Protein AF-A0A6C0J4S9-F1 (afdb_monomer_lite)

Sequence (201 aa):
MRLPKRNKIDKKKKIDFDFEWVYEQHESSVKPSGFWYSCYNSWYNWTEMNDGFGHHKYIHKININSKVLTDIENKNKDKLLVINNLKDFDIFNKRYGHKAVIQYPPGGSPKRRFGDPDNTTPDIHPRAYKDKTKYVFINWDKVSKDYGGIEICPYLPQRKHYLWYSSFDAASGCIWNTKSIIKNSELIYEKKKGKYVKTNA

Secondary structure (DSSP, 8-state):
----SEEEEES-SS----TT---PPPTT-SSPPSEEEEETTHHHHHHHHTTTTSS--EEEEEEE-GGGEE-SSS-EEEEEEEE-SHHHHHHHHHHHEEE------TT---------TT-------GGG-S-TTSEEEE-HHHHHHHEEEEEE-S--GGGTTSHHHHTT-SSEEEES-HHHHEEEEEEEEEEETTEEEEPP-

Foldseek 3Di:
DKFAQKKDFALDPFDDDPLVDWQDDDLPALEDTFDKIDGICWCVVLCVVVVVPPRTWFMKGFDWDPVQADELVQFDLLHEYEAEDPVSVVSQCVVFFDQQPPDDDPPDDDDDDPDDPVDSHPPDDPVLDPDRDGRQGGNVVVVNVRYQWYWYPAQDPVCCSRNSSVVVVGGMIGGRSCVSTTPGMGTAWGQDPNDTDGDDD

Structure (mmCIF, N/CA/C/O backbone):
data_AF-A0A6C0J4S9-F1
#
_entry.id   AF-A0A6C0J4S9-F1
#
loop_
_atom_site.group_PDB
_atom_site.id
_atom_site.type_symbol
_atom_site.label_atom_id
_atom_site.label_alt_id
_atom_site.label_comp_id
_atom_site.label_asym_id
_atom_site.label_entity_id
_atom_site.label_seq_id
_atom_site.pdbx_PDB_ins_code
_atom_site.Cartn_x
_atom_site.Cartn_y
_atom_site.Cartn_z
_atom_site.occupancy
_atom_site.B_iso_or_equiv
_atom_site.auth_seq_id
_atom_site.auth_comp_id
_atom_site.auth_asym_id
_atom_site.auth_atom_id
_atom_site.pdbx_PDB_model_num
ATOM 1 N N . MET A 1 1 ? 0.905 7.636 20.131 1.00 83.88 1 MET A N 1
ATOM 2 C CA . MET A 1 1 ? 0.107 6.429 19.792 1.00 83.88 1 MET A CA 1
ATOM 3 C C . MET A 1 1 ? 0.967 5.480 18.958 1.00 83.88 1 MET A C 1
ATOM 5 O O . MET A 1 1 ? 1.768 5.977 18.179 1.00 83.88 1 MET A O 1
ATOM 9 N N . ARG A 1 2 ? 0.861 4.151 19.116 1.00 88.31 2 ARG A N 1
ATOM 10 C CA . ARG A 1 2 ? 1.559 3.161 18.267 1.00 88.31 2 ARG A CA 1
ATOM 11 C C . ARG A 1 2 ? 0.522 2.373 17.470 1.00 88.31 2 ARG A C 1
ATOM 13 O O . ARG A 1 2 ? -0.265 1.641 18.059 1.00 88.31 2 ARG A O 1
ATOM 20 N N . LEU A 1 3 ? 0.520 2.546 16.155 1.00 94.06 3 LEU A N 1
ATOM 21 C CA . LEU A 1 3 ? -0.403 1.894 15.233 1.00 94.06 3 LEU A CA 1
ATOM 22 C C . LEU A 1 3 ? 0.197 0.598 14.663 1.00 94.06 3 LEU A C 1
ATOM 24 O O . LEU A 1 3 ? 1.424 0.461 14.586 1.00 94.06 3 LEU A O 1
ATOM 28 N N . PRO A 1 4 ? -0.648 -0.371 14.260 1.00 95.62 4 PRO A N 1
ATOM 29 C CA . PRO A 1 4 ? -0.177 -1.587 13.609 1.00 95.62 4 PRO A CA 1
ATOM 30 C C . PRO A 1 4 ? 0.486 -1.259 12.272 1.00 95.62 4 PRO A C 1
ATOM 32 O O . PRO A 1 4 ? 0.208 -0.217 11.672 1.00 95.62 4 PRO A O 1
ATOM 35 N N . LYS A 1 5 ? 1.323 -2.184 11.776 1.00 97.06 5 LYS A N 1
ATOM 36 C CA . LYS A 1 5 ? 2.061 -1.993 10.518 1.00 97.06 5 LYS A CA 1
ATOM 37 C C . LYS A 1 5 ? 1.152 -1.546 9.380 1.00 97.06 5 LYS A C 1
ATOM 39 O O . LYS A 1 5 ? 1.590 -0.718 8.610 1.00 97.06 5 LYS A O 1
ATOM 44 N N . ARG A 1 6 ? -0.080 -2.045 9.282 1.00 97.50 6 ARG A N 1
ATOM 45 C CA . ARG A 1 6 ? -1.024 -1.672 8.222 1.00 97.50 6 ARG A CA 1
ATOM 46 C C . ARG A 1 6 ? -2.310 -1.178 8.848 1.00 97.50 6 ARG A C 1
ATOM 48 O O . ARG A 1 6 ? -2.957 -1.920 9.591 1.00 97.50 6 ARG A O 1
ATOM 55 N N . ASN A 1 7 ? -2.661 0.071 8.585 1.00 96.44 7 ASN A N 1
ATOM 56 C CA . ASN A 1 7 ? -3.883 0.668 9.102 1.00 96.44 7 ASN A CA 1
ATOM 57 C C . ASN A 1 7 ? -4.494 1.660 8.118 1.00 96.44 7 ASN A C 1
ATOM 59 O O . ASN A 1 7 ? -3.794 2.242 7.299 1.00 96.44 7 ASN A O 1
ATOM 63 N N . LYS A 1 8 ? -5.804 1.860 8.210 1.00 94.69 8 LYS A N 1
ATOM 64 C CA . LYS A 1 8 ? -6.527 2.881 7.461 1.00 94.69 8 LYS A CA 1
ATOM 65 C C . LYS A 1 8 ? -7.162 3.859 8.430 1.00 94.69 8 LYS A C 1
ATOM 67 O O . LYS A 1 8 ? -7.798 3.459 9.402 1.00 94.69 8 LYS A O 1
ATOM 72 N N . ILE A 1 9 ? -6.993 5.132 8.125 1.00 92.44 9 ILE A N 1
ATOM 73 C CA . ILE A 1 9 ? -7.658 6.239 8.792 1.00 92.44 9 ILE A CA 1
ATOM 74 C C . ILE A 1 9 ? -8.871 6.601 7.934 1.00 92.44 9 ILE A C 1
ATOM 76 O O . ILE A 1 9 ? -8.717 6.870 6.746 1.00 92.44 9 ILE A O 1
ATOM 80 N N . ASP A 1 10 ? -10.071 6.552 8.506 1.00 91.56 10 ASP A N 1
ATOM 81 C CA . ASP A 1 10 ? -11.321 6.651 7.751 1.00 91.56 10 ASP A CA 1
ATOM 82 C C . ASP A 1 10 ? -12.394 7.445 8.518 1.00 91.56 10 ASP A C 1
ATOM 84 O O . ASP A 1 10 ? -12.338 7.633 9.738 1.00 91.56 10 ASP A O 1
ATOM 88 N N . LYS A 1 11 ? -13.406 7.918 7.795 1.00 91.62 11 LYS A N 1
ATOM 89 C CA . LYS A 1 11 ? -14.630 8.498 8.356 1.00 91.62 11 LYS A CA 1
ATOM 90 C C . LYS A 1 11 ? -15.670 7.435 8.711 1.00 91.62 11 LYS A C 1
ATOM 92 O O . LYS A 1 11 ? -16.552 7.704 9.523 1.00 91.62 11 LYS A O 1
ATOM 97 N N . LYS A 1 12 ? -15.591 6.234 8.126 1.00 91.56 12 LYS A N 1
ATOM 98 C CA . LYS A 1 12 ? -16.547 5.141 8.350 1.00 91.56 12 LYS A CA 1
ATOM 99 C C . LYS A 1 12 ? -16.142 4.259 9.535 1.00 91.56 12 LYS A C 1
ATOM 101 O O . LYS A 1 12 ? -14.990 3.843 9.663 1.00 91.56 12 LYS A O 1
ATOM 106 N N . LYS A 1 13 ? -17.119 3.931 10.392 1.00 92.19 13 LYS A N 1
ATOM 107 C CA . LYS A 1 13 ? -16.920 3.050 11.561 1.00 92.19 13 LYS A CA 1
ATOM 108 C C . LYS A 1 13 ? -16.658 1.599 11.169 1.00 92.19 13 LYS A C 1
ATOM 110 O O . LYS A 1 13 ? -16.008 0.882 11.917 1.00 92.19 13 LYS A O 1
ATOM 115 N N . LYS A 1 14 ? -17.166 1.184 10.010 1.00 90.19 14 LYS A N 1
ATOM 116 C CA . LYS A 1 14 ? -16.964 -0.128 9.401 1.00 90.19 14 LYS A CA 1
ATOM 117 C C . LYS A 1 14 ? -16.410 0.087 7.995 1.00 90.19 14 LYS A C 1
ATOM 119 O O . LYS A 1 14 ? -16.908 0.953 7.277 1.00 90.19 14 LYS A O 1
ATOM 124 N N . ILE A 1 15 ? -15.372 -0.660 7.639 1.00 86.25 15 ILE A N 1
ATOM 125 C CA . ILE A 1 15 ? -14.885 -0.737 6.263 1.00 86.25 15 ILE A CA 1
ATOM 126 C C . ILE A 1 15 ? -15.513 -1.988 5.668 1.00 86.25 15 ILE A C 1
ATOM 128 O O . ILE A 1 15 ? -15.176 -3.102 6.065 1.00 86.25 15 ILE A O 1
ATOM 132 N N . ASP A 1 16 ? -16.446 -1.788 4.749 1.00 79.50 16 ASP A N 1
ATOM 133 C CA . ASP A 1 16 ? -16.920 -2.859 3.888 1.00 79.50 16 ASP A CA 1
ATOM 134 C C . ASP A 1 16 ? -15.986 -2.903 2.674 1.00 79.50 16 ASP A C 1
ATOM 136 O O . ASP A 1 16 ? -15.810 -1.898 1.978 1.00 79.50 16 ASP A O 1
ATOM 140 N N . PHE A 1 17 ? -15.319 -4.041 2.482 1.00 77.75 17 PHE A N 1
ATOM 141 C CA . PHE A 1 17 ? -14.517 -4.283 1.290 1.00 77.75 17 PHE A CA 1
ATOM 142 C C . PHE A 1 17 ? -15.467 -4.685 0.178 1.00 77.75 17 PHE A C 1
ATOM 144 O O . PHE A 1 17 ? -15.925 -5.825 0.124 1.00 77.75 17 PHE A O 1
ATOM 151 N N . ASP A 1 18 ? -15.780 -3.730 -0.683 1.00 70.81 18 ASP A N 1
ATOM 152 C CA . ASP A 1 18 ? -16.340 -4.063 -1.975 1.00 70.81 18 ASP A CA 1
ATOM 153 C C . ASP A 1 18 ? -15.192 -4.591 -2.842 1.00 70.81 18 ASP A C 1
ATOM 155 O O . ASP A 1 18 ? -14.308 -3.848 -3.271 1.00 70.81 18 ASP A O 1
ATOM 159 N N . PHE A 1 19 ? -15.147 -5.914 -2.982 1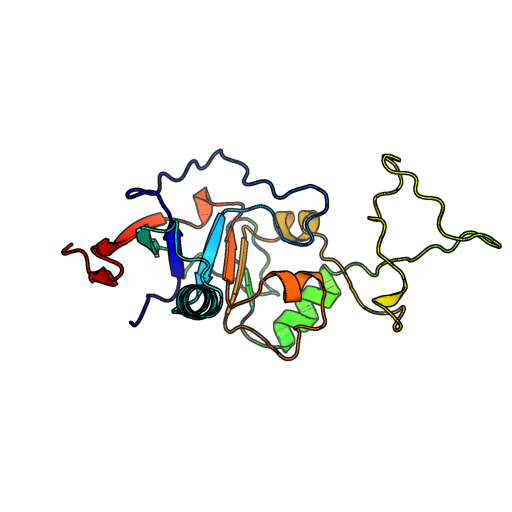.00 75.62 19 PHE A N 1
ATOM 160 C CA . PHE A 1 19 ? -14.100 -6.612 -3.723 1.00 75.62 19 PHE A CA 1
ATOM 161 C C . PHE A 1 19 ? -14.254 -6.478 -5.240 1.00 75.62 19 PHE A C 1
ATOM 163 O O . PHE A 1 19 ? -13.314 -6.803 -5.960 1.00 75.62 19 PHE A O 1
ATOM 170 N N . GLU A 1 20 ? -15.403 -5.980 -5.699 1.00 73.50 20 GLU A N 1
ATOM 171 C CA . GLU A 1 20 ? -15.677 -5.677 -7.102 1.00 73.50 20 GLU A CA 1
ATOM 172 C C . GLU A 1 20 ? -15.479 -4.175 -7.396 1.00 73.50 20 GLU A C 1
ATOM 174 O O . GLU A 1 20 ? -15.480 -3.755 -8.552 1.00 73.50 20 GLU A O 1
ATOM 179 N N . TRP A 1 21 ? -15.256 -3.352 -6.362 1.00 73.44 21 TRP A N 1
ATOM 180 C CA . TRP A 1 21 ? -15.026 -1.919 -6.508 1.00 73.44 21 TRP A CA 1
ATOM 181 C C . TRP A 1 21 ? -13.639 -1.606 -7.072 1.00 73.44 21 TRP A C 1
ATOM 183 O O . TRP A 1 21 ? -12.604 -1.901 -6.462 1.00 73.44 21 TRP A O 1
ATOM 193 N N . VAL A 1 22 ? -13.617 -0.888 -8.193 1.00 72.19 22 VAL A N 1
ATOM 194 C CA . VAL A 1 22 ? -12.395 -0.319 -8.765 1.00 72.19 22 VAL A CA 1
ATOM 195 C C . VAL A 1 22 ? -12.151 1.056 -8.144 1.00 72.19 22 VAL A C 1
ATOM 197 O O . VAL A 1 22 ? -12.916 2.002 -8.313 1.00 72.19 22 VAL A O 1
ATOM 200 N N . TYR A 1 23 ? -11.076 1.178 -7.367 1.00 73.94 23 TYR A N 1
ATOM 201 C CA . TYR A 1 23 ? -10.702 2.440 -6.725 1.00 73.94 23 TYR A CA 1
ATOM 202 C C . TYR A 1 23 ? -9.938 3.337 -7.694 1.00 73.94 23 TYR A C 1
ATOM 204 O O . TYR A 1 23 ? -8.709 3.336 -7.683 1.00 73.94 23 TYR A O 1
ATOM 212 N N . GLU A 1 24 ? -10.640 4.111 -8.509 1.00 79.62 24 GLU A N 1
ATOM 213 C CA . GLU A 1 24 ? -10.005 4.982 -9.497 1.00 79.62 24 GLU A CA 1
ATOM 214 C C . GLU A 1 24 ? -9.431 6.262 -8.873 1.00 79.62 24 GLU A C 1
ATOM 216 O O . GLU A 1 24 ? -10.039 6.912 -8.019 1.00 79.62 24 GLU A O 1
ATOM 221 N N . GLN A 1 25 ? -8.220 6.616 -9.293 1.00 74.06 25 GLN A N 1
ATOM 222 C CA . GLN A 1 25 ? -7.679 7.962 -9.143 1.00 74.06 25 GLN A CA 1
ATOM 223 C C . GLN A 1 25 ? -8.089 8.813 -10.349 1.00 74.06 25 GLN A C 1
ATOM 225 O O . GLN A 1 25 ? -8.398 8.283 -11.412 1.00 74.06 25 GLN A O 1
ATOM 230 N N . HIS A 1 26 ? -8.049 10.139 -10.199 1.00 73.44 26 HIS A N 1
ATOM 231 C CA . HIS A 1 26 ? -8.235 11.051 -11.331 1.00 73.44 26 HIS A CA 1
ATOM 232 C C . HIS A 1 26 ? -7.229 10.731 -12.455 1.00 73.44 26 HIS A C 1
ATOM 234 O O . HIS A 1 26 ? -6.081 10.416 -12.153 1.00 73.44 26 HIS A O 1
ATOM 240 N N . GLU A 1 27 ? -7.615 10.861 -13.729 1.00 68.38 27 GLU A N 1
ATOM 241 C CA . GLU A 1 27 ? -6.784 10.480 -14.892 1.00 68.38 27 GLU A CA 1
ATOM 242 C C . GLU A 1 27 ? -5.413 11.178 -14.929 1.00 68.38 27 GLU A C 1
ATOM 244 O O . GLU A 1 27 ? -4.425 10.626 -15.405 1.00 68.38 27 GLU A O 1
ATOM 249 N N . SER A 1 28 ? -5.324 12.389 -14.373 1.00 70.00 28 SER A N 1
ATOM 250 C CA . SER A 1 28 ? -4.060 13.132 -14.247 1.00 70.00 28 SER A CA 1
ATOM 251 C C . SER A 1 28 ? -3.204 12.736 -13.034 1.00 70.00 28 SER A C 1
ATOM 253 O O . SER A 1 28 ? -2.147 13.328 -12.799 1.00 70.00 28 SER A O 1
ATOM 255 N N . SER A 1 29 ? -3.653 11.772 -12.227 1.00 79.38 29 SER A N 1
ATOM 256 C CA . SER A 1 29 ? -2.956 11.335 -11.022 1.00 79.38 29 SER A CA 1
ATOM 257 C C . SER A 1 29 ? -1.750 10.474 -11.366 1.00 79.38 29 SER A C 1
ATOM 259 O O . SER A 1 29 ? -1.814 9.524 -12.138 1.00 79.38 29 SER A O 1
ATOM 261 N N . VAL A 1 30 ? -0.631 10.768 -10.711 1.00 86.56 30 VAL A N 1
ATOM 262 C CA . VAL A 1 30 ? 0.588 9.951 -10.806 1.00 86.56 30 VAL A CA 1
ATOM 263 C C . VAL A 1 30 ? 0.560 8.739 -9.868 1.00 86.56 30 VAL A C 1
ATOM 265 O O . VAL A 1 30 ? 1.457 7.893 -9.922 1.00 86.56 30 VAL A O 1
ATOM 268 N N . LYS A 1 31 ? -0.452 8.666 -8.992 1.00 88.88 31 LYS A N 1
ATOM 269 C CA . LYS A 1 31 ? -0.655 7.600 -8.007 1.00 88.88 31 LYS A CA 1
ATOM 270 C C . LYS A 1 31 ? -1.419 6.426 -8.622 1.00 88.88 31 LYS A C 1
ATOM 272 O O . LYS A 1 31 ? -2.317 6.654 -9.426 1.00 88.88 31 LYS A O 1
ATOM 277 N N . PRO A 1 32 ? -1.155 5.187 -8.178 1.00 92.38 32 PRO A N 1
ATOM 278 C CA . PRO A 1 32 ? -1.979 4.056 -8.568 1.00 92.38 32 PRO A CA 1
ATOM 279 C C . PRO A 1 32 ? -3.390 4.156 -7.977 1.00 92.38 32 PRO A C 1
ATOM 281 O O . PRO A 1 32 ? -3.584 4.525 -6.810 1.00 92.38 32 PRO A O 1
ATOM 284 N N . SER A 1 33 ? -4.351 3.731 -8.785 1.00 91.88 33 SER A N 1
ATOM 285 C CA . SER A 1 33 ? -5.700 3.342 -8.383 1.00 91.88 33 SER A CA 1
ATOM 286 C C . SER A 1 33 ? -5.654 2.124 -7.447 1.00 91.88 33 SER A C 1
ATOM 288 O O . SER A 1 33 ? -4.882 1.192 -7.671 1.00 91.88 33 SER A O 1
ATOM 290 N N . GLY A 1 34 ? -6.443 2.134 -6.370 1.00 92.94 34 GLY A N 1
ATOM 291 C CA . GLY A 1 34 ? -6.504 1.035 -5.400 1.00 92.94 34 GLY A CA 1
ATOM 292 C C . GLY A 1 34 ? -6.934 1.446 -3.987 1.00 92.94 34 GLY A C 1
ATOM 293 O O . GLY A 1 34 ? -7.129 2.618 -3.662 1.00 92.94 34 GLY A O 1
ATOM 294 N N . PHE A 1 35 ? -7.072 0.454 -3.113 1.00 93.56 35 PHE A N 1
ATOM 295 C CA . PHE A 1 35 ? -7.306 0.634 -1.688 1.00 93.56 35 PHE A CA 1
ATOM 296 C C . PHE A 1 35 ? -6.016 1.073 -0.988 1.00 93.56 35 PHE A C 1
ATOM 298 O O . PHE A 1 35 ? -5.076 0.291 -0.825 1.00 93.56 35 PHE A O 1
ATOM 305 N N . TRP A 1 36 ? -5.993 2.324 -0.530 1.00 94.62 36 TRP A N 1
ATOM 306 C CA . TRP A 1 36 ? -4.850 2.899 0.177 1.00 94.62 36 TRP A CA 1
ATOM 307 C C . TRP A 1 36 ? -4.901 2.693 1.694 1.00 94.62 36 TRP A C 1
ATOM 309 O O . TRP A 1 36 ? -5.958 2.859 2.324 1.00 94.62 36 TRP A O 1
ATOM 319 N N . TYR A 1 37 ? -3.735 2.404 2.278 1.00 96.12 37 TYR A N 1
ATOM 320 C CA . TYR A 1 37 ? -3.519 2.290 3.721 1.00 96.12 37 TYR A CA 1
ATOM 321 C C . TYR A 1 37 ? -2.145 2.839 4.157 1.00 96.12 37 TYR A C 1
ATOM 323 O O . TYR A 1 37 ? -1.183 2.878 3.388 1.00 96.12 37 TYR A O 1
ATOM 331 N N . SER A 1 38 ? -2.060 3.235 5.426 1.00 96.81 38 SER A N 1
ATOM 332 C CA . SER A 1 38 ? -0.867 3.735 6.115 1.00 96.81 38 SER A CA 1
ATOM 333 C C . SER A 1 38 ? 0.034 2.608 6.596 1.00 96.81 38 SER A C 1
ATOM 335 O O . SER A 1 38 ? -0.449 1.592 7.116 1.00 96.81 38 SER A O 1
ATOM 337 N N . CYS A 1 39 ? 1.345 2.848 6.553 1.00 97.56 39 CYS A N 1
ATOM 338 C CA . CYS A 1 39 ? 2.304 2.045 7.295 1.00 97.56 39 CYS A CA 1
ATOM 339 C C . CYS A 1 39 ? 2.570 2.623 8.696 1.00 97.56 39 CYS A C 1
ATOM 341 O O . CYS A 1 39 ? 2.980 3.773 8.832 1.00 97.56 39 CYS A O 1
ATOM 343 N N . TYR A 1 40 ? 2.374 1.833 9.755 1.00 97.00 40 TYR A N 1
ATOM 344 C CA . TYR A 1 40 ? 2.555 2.270 11.151 1.00 97.00 40 TYR A CA 1
ATOM 345 C C . TYR A 1 40 ? 1.888 3.638 11.423 1.00 97.00 40 TYR A C 1
ATOM 347 O O . TYR A 1 40 ? 0.739 3.868 11.049 1.00 97.00 40 TYR A O 1
ATOM 355 N N . ASN A 1 41 ? 2.606 4.566 12.058 1.00 94.75 41 ASN A N 1
ATOM 356 C CA . ASN A 1 41 ? 2.125 5.905 12.382 1.00 94.75 41 ASN A CA 1
ATOM 357 C C . ASN A 1 41 ? 2.276 6.908 11.228 1.00 94.75 41 ASN A C 1
ATOM 359 O O . ASN A 1 41 ? 2.046 8.090 11.451 1.00 94.75 41 ASN A O 1
ATOM 363 N N . SER A 1 42 ? 2.700 6.494 10.028 1.00 93.81 42 SER A N 1
ATOM 364 C CA . SER A 1 42 ? 3.118 7.430 8.979 1.00 93.81 42 SER A CA 1
ATOM 365 C C . SER A 1 42 ? 2.019 8.404 8.571 1.00 93.81 42 SER A C 1
ATOM 367 O O . SER A 1 42 ? 2.261 9.608 8.600 1.00 93.81 42 SER A O 1
ATOM 369 N N . TRP A 1 43 ? 0.807 7.923 8.280 1.00 93.19 43 TRP A N 1
ATOM 370 C CA . TRP A 1 43 ? -0.300 8.831 7.982 1.00 93.19 43 TRP A CA 1
ATOM 371 C C . TRP A 1 43 ? -0.700 9.633 9.205 1.00 93.19 43 TRP A C 1
ATOM 373 O O . TRP A 1 43 ? -0.837 10.839 9.077 1.00 93.19 43 TRP A O 1
ATOM 383 N N . TYR A 1 44 ? -0.828 9.012 10.384 1.00 91.69 44 TYR A N 1
ATOM 384 C CA . TYR A 1 44 ? -1.199 9.730 11.608 1.00 91.69 44 TYR A CA 1
ATOM 385 C C . TYR A 1 44 ? -0.262 10.913 11.880 1.00 91.69 44 TYR A C 1
ATOM 387 O O . TYR A 1 44 ? -0.721 12.037 12.026 1.00 91.69 44 TYR A O 1
ATOM 395 N N . ASN A 1 45 ? 1.050 10.701 11.829 1.00 90.31 45 ASN A N 1
ATOM 396 C CA . ASN A 1 45 ? 2.020 11.775 12.026 1.00 90.31 45 ASN A CA 1
ATOM 397 C C . ASN A 1 45 ? 1.913 12.846 10.932 1.00 90.31 45 ASN A C 1
ATOM 399 O O . ASN A 1 45 ? 1.880 14.030 11.246 1.00 90.31 45 ASN A O 1
ATOM 403 N N . TRP A 1 46 ? 1.826 12.441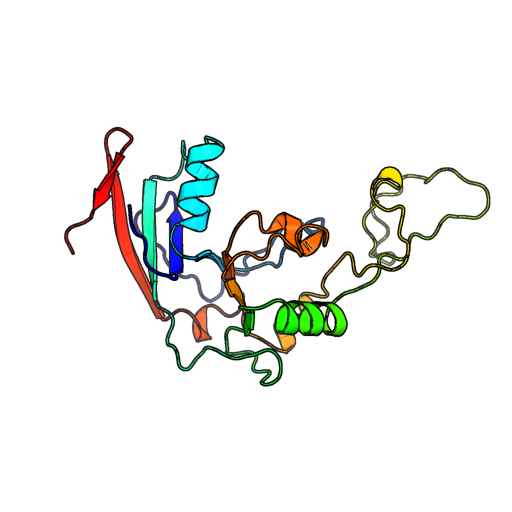 9.659 1.00 85.50 46 TRP A N 1
ATOM 404 C CA . TRP A 1 46 ? 1.702 13.381 8.540 1.00 85.50 46 TRP A CA 1
ATOM 405 C C . TRP A 1 46 ? 0.446 14.249 8.663 1.00 85.50 46 TRP A C 1
ATOM 407 O O . TRP A 1 46 ? 0.471 15.443 8.396 1.00 85.50 46 TRP A O 1
ATOM 417 N N . THR A 1 47 ? -0.654 13.663 9.109 1.00 82.06 47 THR A N 1
ATOM 418 C CA . THR A 1 47 ? -1.974 14.288 9.096 1.00 82.06 47 THR A CA 1
ATOM 419 C C . THR A 1 47 ? -2.234 15.119 10.366 1.00 82.06 47 THR A C 1
ATOM 421 O O . THR A 1 47 ? -2.896 16.148 10.263 1.00 82.06 47 THR A O 1
ATOM 424 N N . GLU A 1 48 ? -1.602 14.803 11.511 1.00 79.81 48 GLU A N 1
ATOM 425 C CA . GLU A 1 48 ? -1.501 15.720 12.670 1.00 79.81 48 GLU A CA 1
ATOM 426 C C . GLU A 1 48 ? -0.670 16.971 12.331 1.00 79.81 48 GLU A C 1
ATOM 428 O O . GLU A 1 48 ? -0.985 18.061 12.793 1.00 79.81 48 GLU A O 1
ATOM 433 N N . MET A 1 49 ? 0.384 16.831 11.516 1.00 76.00 49 MET A N 1
ATOM 434 C CA . MET A 1 49 ? 1.261 17.950 11.133 1.00 76.00 49 MET A CA 1
ATOM 435 C C . MET A 1 49 ? 0.645 18.896 10.091 1.00 76.00 49 MET A C 1
ATOM 437 O O . MET A 1 49 ? 1.094 20.032 9.979 1.00 76.00 49 MET A O 1
ATOM 441 N N . ASN A 1 50 ? -0.344 18.434 9.319 1.00 74.19 50 ASN A N 1
ATOM 442 C CA . ASN A 1 50 ? -0.929 19.170 8.188 1.00 74.19 50 ASN A CA 1
ATOM 443 C C . ASN A 1 50 ? -2.426 19.496 8.381 1.00 74.19 50 ASN A C 1
ATOM 445 O O . ASN A 1 50 ? -3.112 19.780 7.405 1.00 74.19 50 ASN A O 1
ATOM 449 N N . ASP A 1 51 ? -2.948 19.396 9.610 1.00 64.62 51 ASP A N 1
ATOM 450 C CA . ASP A 1 51 ? -4.365 19.636 9.958 1.00 64.62 51 ASP A CA 1
ATOM 451 C C . ASP A 1 51 ? -5.389 18.810 9.133 1.00 64.62 51 ASP A C 1
ATOM 453 O O . ASP A 1 51 ? -6.567 19.137 8.998 1.00 64.62 51 ASP A O 1
ATOM 457 N N . GLY A 1 52 ? -4.970 17.664 8.585 1.00 65.31 52 GLY A N 1
ATOM 458 C CA . GLY A 1 52 ? -5.786 16.848 7.670 1.00 65.31 52 GLY A CA 1
ATOM 459 C C . GLY A 1 52 ? -6.844 15.969 8.360 1.00 65.31 52 GLY A C 1
ATOM 460 O O . GLY A 1 52 ? -7.469 15.104 7.737 1.00 65.31 52 GLY A O 1
ATOM 461 N N . PHE A 1 53 ? -7.032 16.128 9.672 1.00 61.94 53 PHE A N 1
ATOM 462 C CA . PHE A 1 53 ? -7.791 15.208 10.524 1.00 61.94 53 PHE A CA 1
ATOM 463 C C . PHE A 1 53 ? -9.199 15.661 10.892 1.00 61.94 53 PHE A C 1
ATOM 465 O O . PHE A 1 53 ? -9.877 14.935 11.632 1.00 61.94 53 PHE A O 1
ATOM 472 N N . GLY A 1 54 ? -9.659 16.815 10.406 1.00 63.00 54 GLY A N 1
ATOM 473 C CA . GLY A 1 54 ? -10.998 17.324 10.719 1.00 63.00 54 GLY A CA 1
ATOM 474 C C . GLY A 1 54 ? -12.111 16.306 10.438 1.00 63.00 54 GLY A C 1
ATOM 475 O O . GLY A 1 54 ? -13.088 16.229 11.180 1.00 63.00 54 GLY A O 1
ATOM 476 N N . HIS A 1 55 ? -11.924 15.452 9.425 1.00 73.00 55 HIS A N 1
ATOM 477 C CA . HIS A 1 55 ? -12.980 14.578 8.904 1.00 73.00 55 HIS A CA 1
ATOM 478 C C . HIS A 1 55 ? -12.798 13.081 9.196 1.00 73.00 55 HIS A C 1
ATOM 480 O O . HIS A 1 55 ? -13.730 12.303 8.986 1.00 73.00 55 HIS A O 1
ATOM 486 N N . HIS A 1 56 ? -11.631 12.654 9.686 1.00 88.25 56 HIS A N 1
ATOM 487 C CA . HIS A 1 56 ? -11.376 11.240 9.965 1.00 88.25 56 HIS A CA 1
ATOM 488 C C . HIS A 1 56 ? -11.685 10.912 11.425 1.00 88.25 56 HIS A C 1
ATOM 490 O O . HIS A 1 56 ? -11.231 11.595 12.348 1.00 88.25 56 HIS A O 1
ATOM 496 N N . LYS A 1 57 ? -12.471 9.855 11.633 1.00 91.69 57 LYS A N 1
ATOM 497 C CA . LYS A 1 57 ? -13.030 9.503 12.942 1.00 91.69 57 LYS A CA 1
ATOM 498 C C . LYS A 1 57 ? -12.559 8.144 13.446 1.00 91.69 57 LYS A C 1
ATOM 500 O O . LYS A 1 57 ? -12.544 7.930 14.653 1.00 91.69 57 LYS A O 1
ATOM 505 N N . TYR A 1 58 ? -12.155 7.236 12.569 1.00 93.94 58 TYR A N 1
ATOM 506 C CA . TYR A 1 58 ? -11.861 5.856 12.930 1.00 93.94 58 TYR A CA 1
ATOM 507 C C . TYR A 1 58 ? -10.509 5.428 12.373 1.00 93.94 58 TYR A C 1
ATOM 509 O O . TYR A 1 58 ? -10.135 5.809 11.265 1.00 93.94 58 TYR A O 1
ATOM 517 N N . ILE A 1 59 ? -9.788 4.612 13.137 1.00 94.62 59 ILE A N 1
ATOM 518 C CA . ILE A 1 59 ? -8.579 3.938 12.663 1.00 94.62 59 ILE A CA 1
ATOM 519 C C . ILE A 1 59 ? -8.848 2.445 12.686 1.00 94.62 59 ILE A C 1
ATOM 521 O O . ILE A 1 59 ? -9.265 1.892 13.705 1.00 94.62 59 ILE A O 1
ATOM 525 N N . HIS A 1 60 ? -8.572 1.805 11.561 1.00 96.19 60 HIS A N 1
ATOM 526 C CA . HIS A 1 60 ? -8.748 0.381 11.343 1.00 96.19 60 HIS A CA 1
ATOM 527 C C . HIS A 1 60 ? -7.402 -0.282 11.112 1.00 96.19 60 HIS A C 1
ATOM 529 O O . HIS A 1 60 ? -6.599 0.219 10.331 1.00 96.19 60 HIS A O 1
ATOM 535 N N . LYS A 1 61 ? -7.152 -1.429 11.731 1.00 96.31 61 LYS A N 1
ATOM 536 C CA . LYS A 1 61 ? -6.067 -2.333 11.349 1.00 96.31 61 LYS A CA 1
ATOM 537 C C . LYS A 1 61 ? -6.483 -3.088 10.091 1.00 96.31 61 LYS A C 1
ATOM 539 O O . LYS A 1 61 ? -7.591 -3.613 10.041 1.00 96.31 61 LYS A O 1
ATOM 544 N N . ILE A 1 62 ? -5.598 -3.165 9.101 1.00 96.56 62 ILE A N 1
ATOM 545 C CA . ILE A 1 62 ? -5.827 -3.940 7.875 1.00 96.56 62 ILE A CA 1
ATOM 546 C C . ILE A 1 62 ? -5.071 -5.260 7.992 1.00 96.56 62 ILE A C 1
ATOM 548 O O . ILE A 1 62 ? -3.845 -5.274 8.130 1.00 96.56 62 ILE A O 1
ATOM 552 N N . ASN A 1 63 ? -5.797 -6.375 7.958 1.00 95.88 63 ASN A N 1
ATOM 553 C CA . ASN A 1 63 ? -5.209 -7.699 8.116 1.00 95.88 63 ASN A CA 1
ATOM 554 C C . ASN A 1 63 ? -4.834 -8.289 6.752 1.00 95.88 63 ASN A C 1
ATOM 556 O O . ASN A 1 63 ? -5.698 -8.603 5.933 1.00 95.88 63 ASN A O 1
ATOM 560 N N . ILE A 1 64 ? -3.529 -8.474 6.546 1.00 96.25 64 ILE A N 1
ATOM 561 C CA . ILE A 1 64 ? -2.931 -9.080 5.348 1.00 96.25 64 ILE A CA 1
ATOM 562 C C . ILE A 1 64 ? -2.067 -10.262 5.791 1.00 96.25 64 ILE A C 1
ATOM 564 O O . ILE A 1 64 ? -1.250 -10.121 6.705 1.00 96.25 64 ILE A O 1
ATOM 568 N N . ASN A 1 65 ? -2.237 -11.417 5.145 1.00 93.88 65 ASN A N 1
ATOM 569 C CA . ASN A 1 65 ? -1.449 -12.618 5.424 1.00 93.88 65 ASN A CA 1
ATOM 570 C C . ASN A 1 65 ? -0.000 -12.441 4.926 1.00 93.88 65 ASN A C 1
ATOM 572 O O . ASN A 1 65 ? 0.224 -11.967 3.818 1.00 93.88 65 ASN A O 1
ATOM 576 N N . SER A 1 66 ? 1.006 -12.848 5.701 1.00 94.31 66 SER A N 1
ATOM 577 C CA . SER A 1 66 ? 2.405 -12.783 5.252 1.00 94.31 66 SER A CA 1
ATOM 578 C C . SER A 1 66 ? 2.674 -13.624 3.996 1.00 94.31 66 SER A C 1
ATOM 580 O O . SER A 1 66 ? 3.543 -13.269 3.208 1.00 94.31 66 SER A O 1
ATOM 582 N N . LYS A 1 67 ? 1.897 -14.691 3.760 1.00 97.06 67 LYS A N 1
ATOM 583 C CA . LYS A 1 67 ? 2.013 -15.559 2.573 1.00 97.06 67 LYS A CA 1
ATOM 584 C C . LYS A 1 67 ? 1.649 -14.868 1.254 1.00 97.06 67 LYS A C 1
ATOM 586 O O . LYS A 1 67 ? 2.080 -15.328 0.196 1.00 97.06 67 LYS A O 1
ATOM 591 N N . VAL A 1 68 ? 0.867 -13.785 1.312 1.00 97.75 68 VAL A N 1
ATOM 592 C CA . VAL A 1 68 ? 0.498 -12.988 0.128 1.00 97.75 68 VAL A CA 1
ATOM 593 C C . VAL A 1 68 ? 1.452 -11.817 -0.107 1.00 97.75 68 VAL A C 1
ATOM 595 O O . VAL A 1 68 ? 1.182 -10.971 -0.948 1.00 97.75 68 VAL A O 1
ATOM 598 N N . LEU A 1 69 ? 2.564 -11.736 0.627 1.00 98.38 69 LEU A N 1
ATOM 599 C CA . LEU A 1 69 ? 3.625 -10.770 0.351 1.00 98.38 69 LEU A CA 1
ATOM 600 C C . LEU A 1 69 ? 4.596 -11.354 -0.678 1.00 98.38 69 LEU A C 1
ATOM 602 O O . LEU A 1 69 ? 4.826 -12.565 -0.712 1.00 98.38 69 LEU A O 1
ATOM 606 N N . THR A 1 70 ? 5.162 -10.488 -1.510 1.00 98.69 70 THR A N 1
ATOM 607 C CA . THR A 1 70 ? 6.195 -10.846 -2.481 1.00 98.69 70 THR A CA 1
ATOM 608 C C . THR A 1 70 ? 7.210 -9.718 -2.655 1.00 98.69 70 THR A C 1
ATOM 610 O O . THR A 1 70 ? 7.031 -8.620 -2.122 1.00 98.69 70 THR A O 1
ATOM 613 N N . ASP A 1 71 ? 8.279 -9.995 -3.391 1.00 98.50 71 ASP A N 1
ATOM 614 C CA . ASP A 1 71 ? 9.349 -9.051 -3.706 1.00 98.50 71 ASP A CA 1
ATOM 615 C C . ASP A 1 71 ? 9.384 -8.699 -5.203 1.00 98.50 71 ASP A C 1
ATOM 617 O O . ASP A 1 71 ? 8.549 -9.131 -6.006 1.00 98.50 71 ASP A O 1
ATOM 621 N N . ILE A 1 72 ? 10.351 -7.859 -5.572 1.00 98.19 72 ILE A N 1
ATOM 622 C CA . ILE A 1 72 ? 10.484 -7.345 -6.932 1.00 98.19 72 ILE A CA 1
ATOM 623 C C . ILE A 1 72 ? 10.853 -8.429 -7.955 1.00 98.19 72 ILE A C 1
ATOM 625 O O . ILE A 1 72 ? 10.567 -8.250 -9.135 1.00 98.19 72 ILE A O 1
ATOM 629 N N . GLU A 1 73 ? 11.427 -9.562 -7.555 1.00 97.81 73 GLU A N 1
ATOM 630 C CA . GLU A 1 73 ? 11.792 -10.640 -8.485 1.00 97.81 73 GLU A CA 1
ATOM 631 C C . GLU A 1 73 ? 10.674 -11.678 -8.640 1.00 97.81 73 GLU A C 1
ATOM 633 O O . GLU A 1 73 ? 10.472 -12.223 -9.724 1.00 97.81 73 GLU A O 1
ATOM 638 N N . ASN A 1 74 ? 9.869 -11.882 -7.599 1.00 98.19 74 ASN A N 1
ATOM 639 C CA . ASN A 1 74 ? 8.807 -12.882 -7.563 1.00 98.19 74 ASN A CA 1
ATOM 640 C C . ASN A 1 74 ? 7.438 -12.287 -7.937 1.00 98.19 74 ASN A C 1
ATOM 642 O O . ASN A 1 74 ? 6.573 -12.054 -7.089 1.00 98.19 74 ASN A O 1
ATOM 646 N N . LYS A 1 75 ? 7.222 -12.038 -9.230 1.00 98.31 75 LYS A N 1
ATOM 647 C CA . LYS A 1 75 ? 5.948 -11.514 -9.756 1.00 98.31 75 LYS A CA 1
ATOM 648 C C . LYS A 1 75 ? 4.783 -12.462 -9.485 1.00 98.31 75 LYS A C 1
ATOM 650 O O . LYS A 1 75 ? 4.863 -13.655 -9.773 1.00 98.31 75 LYS A O 1
ATOM 655 N N . ASN A 1 76 ? 3.693 -11.926 -8.949 1.00 98.25 76 ASN A N 1
ATOM 656 C CA . ASN A 1 76 ? 2.448 -12.653 -8.747 1.00 98.25 76 ASN A CA 1
ATOM 657 C C . ASN A 1 76 ? 1.285 -11.667 -8.549 1.00 98.25 76 ASN A C 1
ATOM 659 O O . ASN A 1 76 ? 1.243 -10.950 -7.547 1.00 98.25 76 ASN A O 1
ATOM 663 N N . LYS A 1 77 ? 0.314 -11.685 -9.470 1.00 97.12 77 LYS A N 1
ATOM 664 C CA . LYS A 1 77 ? -0.851 -10.780 -9.493 1.00 97.12 77 LYS A CA 1
ATOM 665 C C . LYS A 1 77 ? -1.781 -10.877 -8.273 1.00 97.12 77 LYS A C 1
ATOM 667 O O . LYS A 1 77 ? -2.590 -9.982 -8.046 1.00 97.12 77 LYS A O 1
ATOM 672 N N . ASP A 1 78 ? -1.662 -11.939 -7.483 1.00 96.88 78 ASP A N 1
ATOM 673 C CA . ASP A 1 78 ? -2.452 -12.169 -6.270 1.00 96.88 78 ASP A CA 1
ATOM 674 C C . ASP A 1 78 ? -1.662 -11.834 -4.994 1.00 96.88 78 ASP A C 1
ATOM 676 O O . ASP A 1 78 ? -2.143 -12.035 -3.878 1.00 96.88 78 ASP A O 1
ATOM 680 N N . LYS A 1 79 ? -0.440 -11.302 -5.144 1.00 98.44 79 LYS A N 1
ATOM 681 C CA . LYS A 1 79 ? 0.437 -10.907 -4.041 1.00 98.44 79 LYS A CA 1
ATOM 682 C C . LYS A 1 79 ? 0.742 -9.414 -4.033 1.00 98.44 79 LYS A C 1
ATOM 684 O O . LYS A 1 79 ? 0.794 -8.743 -5.060 1.00 98.44 79 LYS A O 1
ATOM 689 N N . LEU A 1 80 ? 0.984 -8.910 -2.831 1.00 98.62 80 LEU A N 1
ATOM 690 C CA . LEU A 1 80 ? 1.408 -7.549 -2.545 1.00 98.62 80 LEU A CA 1
ATOM 691 C C . LEU A 1 80 ? 2.931 -7.440 -2.688 1.00 98.62 80 LEU A C 1
ATOM 693 O O . LEU A 1 80 ? 3.665 -8.041 -1.899 1.00 98.62 80 LEU A O 1
ATOM 697 N N . LEU A 1 81 ? 3.400 -6.647 -3.654 1.00 98.81 81 LEU A N 1
ATOM 698 C CA . LEU A 1 81 ? 4.811 -6.278 -3.769 1.00 98.81 81 LEU A CA 1
ATOM 699 C C . LEU A 1 81 ? 5.222 -5.425 -2.565 1.00 98.81 81 LEU A C 1
ATOM 701 O O . LEU A 1 81 ? 4.601 -4.396 -2.305 1.00 98.81 81 LEU A O 1
ATOM 705 N N . VAL A 1 82 ? 6.287 -5.807 -1.861 1.00 98.62 82 VAL A N 1
ATOM 706 C CA . VAL A 1 82 ? 6.853 -5.025 -0.753 1.00 98.62 82 VAL A CA 1
ATOM 707 C C . VAL A 1 82 ? 8.214 -4.460 -1.152 1.00 98.62 82 VAL A C 1
ATOM 709 O O . VAL A 1 82 ? 9.159 -5.205 -1.382 1.00 98.62 82 VAL A O 1
ATOM 712 N N . ILE A 1 83 ? 8.328 -3.134 -1.165 1.00 98.62 83 ILE A N 1
ATOM 713 C CA . ILE A 1 83 ? 9.583 -2.398 -1.341 1.00 98.62 83 ILE A CA 1
ATOM 714 C C . ILE A 1 83 ? 9.982 -1.818 0.016 1.00 98.62 83 ILE A C 1
ATOM 716 O O . ILE A 1 83 ? 9.290 -0.961 0.568 1.00 98.62 83 ILE A O 1
ATOM 720 N N . ASN A 1 84 ? 11.102 -2.279 0.570 1.00 97.44 84 ASN A N 1
ATOM 721 C CA . ASN A 1 84 ? 11.559 -1.869 1.905 1.00 97.44 84 ASN A CA 1
ATOM 722 C C . ASN A 1 84 ? 12.968 -1.258 1.924 1.00 97.44 84 ASN A C 1
ATOM 724 O O . ASN A 1 84 ? 13.481 -0.920 2.990 1.00 97.44 84 ASN A O 1
ATOM 728 N N . ASN A 1 85 ? 13.597 -1.113 0.759 1.00 98.31 85 ASN A N 1
ATOM 729 C CA . ASN A 1 85 ? 14.952 -0.602 0.634 1.00 98.31 85 ASN A CA 1
ATOM 730 C C . ASN A 1 85 ? 15.146 0.133 -0.704 1.00 98.31 85 ASN A C 1
ATOM 732 O O . ASN A 1 85 ? 14.321 0.055 -1.616 1.00 98.31 85 ASN A O 1
ATOM 736 N N . LEU A 1 86 ? 16.257 0.866 -0.807 1.00 97.88 86 LEU A N 1
ATOM 737 C CA . LEU A 1 86 ? 16.579 1.675 -1.984 1.00 97.88 86 LEU A CA 1
ATOM 738 C C . LEU A 1 86 ? 16.862 0.828 -3.232 1.00 97.88 86 LEU A C 1
ATOM 740 O O . LEU A 1 86 ? 16.519 1.253 -4.330 1.00 97.88 86 LEU A O 1
ATOM 744 N N . LYS A 1 87 ? 17.450 -0.364 -3.074 1.00 97.88 87 LYS A N 1
ATOM 745 C CA . LYS A 1 87 ? 17.786 -1.252 -4.195 1.00 97.88 87 LYS A CA 1
ATOM 746 C C . LYS A 1 87 ? 16.519 -1.736 -4.900 1.00 97.88 87 LYS A C 1
ATOM 748 O O . LYS A 1 87 ? 16.414 -1.591 -6.115 1.00 97.88 87 LYS A O 1
ATOM 753 N N . ASP A 1 88 ? 15.542 -2.237 -4.151 1.00 98.31 88 ASP A N 1
ATOM 754 C CA . ASP A 1 88 ? 14.277 -2.717 -4.718 1.00 98.31 88 ASP A CA 1
ATOM 755 C C . ASP A 1 88 ? 13.476 -1.573 -5.341 1.00 98.31 88 ASP A C 1
ATOM 757 O O . ASP A 1 88 ? 12.875 -1.745 -6.401 1.00 98.31 88 ASP A O 1
ATOM 761 N N . PHE A 1 89 ? 13.523 -0.382 -4.732 1.00 97.31 89 PHE A N 1
ATOM 762 C CA . PHE A 1 89 ? 12.937 0.822 -5.314 1.00 97.31 89 PHE A CA 1
ATOM 763 C C . PHE A 1 89 ? 13.562 1.147 -6.676 1.00 97.31 89 PHE A C 1
ATOM 765 O O . PHE A 1 89 ? 12.845 1.412 -7.639 1.00 97.31 89 PHE A O 1
ATOM 772 N N . ASP A 1 90 ? 14.892 1.116 -6.777 1.00 94.88 90 ASP A N 1
ATOM 773 C CA . ASP A 1 90 ? 15.601 1.441 -8.015 1.00 94.88 90 ASP A CA 1
ATOM 774 C C . ASP A 1 90 ? 15.334 0.398 -9.111 1.00 94.88 90 ASP A C 1
ATOM 776 O O . ASP A 1 90 ? 15.136 0.763 -10.274 1.00 94.88 90 ASP A O 1
ATOM 780 N N . ILE A 1 91 ? 15.246 -0.889 -8.750 1.00 96.75 91 ILE A N 1
ATOM 781 C CA . ILE A 1 91 ? 14.843 -1.964 -9.670 1.00 96.75 91 ILE A CA 1
ATOM 782 C C . ILE A 1 91 ? 13.403 -1.744 -10.144 1.00 96.75 91 ILE A C 1
ATOM 784 O O . ILE A 1 91 ? 13.146 -1.785 -11.350 1.00 96.75 91 ILE A O 1
ATOM 788 N N . PHE A 1 92 ? 12.473 -1.471 -9.224 1.00 96.88 92 PHE A N 1
ATOM 789 C CA . PHE A 1 92 ? 11.075 -1.180 -9.543 1.00 96.88 92 PHE A CA 1
ATOM 790 C C . PHE A 1 92 ? 10.963 -0.004 -10.514 1.00 96.88 92 PHE A C 1
ATOM 792 O O . PHE A 1 92 ? 10.349 -0.119 -11.576 1.00 96.88 92 PHE A O 1
ATOM 799 N N . ASN A 1 93 ? 11.634 1.101 -10.199 1.00 93.69 93 ASN A N 1
ATOM 800 C CA . ASN A 1 93 ? 11.605 2.309 -11.005 1.00 93.69 93 ASN A CA 1
ATOM 801 C C . ASN A 1 93 ? 12.238 2.095 -12.390 1.00 93.69 93 ASN A C 1
ATOM 803 O O . ASN A 1 93 ? 11.710 2.581 -13.382 1.00 93.69 93 ASN A O 1
ATOM 807 N N . LYS A 1 94 ? 13.313 1.306 -12.500 1.00 92.56 94 LYS A N 1
ATOM 808 C CA . LYS A 1 94 ? 13.894 0.926 -13.799 1.00 92.56 94 LYS A CA 1
ATOM 809 C C . LYS A 1 94 ? 12.958 0.034 -14.624 1.00 92.56 94 LYS A C 1
ATOM 811 O O . LYS A 1 94 ? 12.948 0.129 -15.847 1.00 92.56 94 LYS A O 1
ATOM 816 N N . ARG A 1 95 ? 12.209 -0.864 -13.978 1.00 94.88 95 ARG A N 1
ATOM 817 C CA . ARG A 1 95 ? 11.385 -1.893 -14.639 1.00 94.88 95 ARG A CA 1
ATOM 818 C C . ARG A 1 95 ? 10.026 -1.374 -15.112 1.00 94.88 95 ARG A C 1
ATOM 820 O O . ARG A 1 95 ? 9.531 -1.813 -16.159 1.00 94.88 95 ARG A O 1
ATOM 827 N N . TYR A 1 96 ? 9.426 -0.484 -14.326 1.00 94.88 96 TYR A N 1
ATOM 828 C CA . TYR A 1 96 ? 8.073 0.027 -14.549 1.00 94.88 96 TYR A CA 1
ATOM 829 C C . TYR A 1 96 ? 8.027 1.529 -14.812 1.00 94.88 96 TYR A C 1
ATOM 831 O O . TYR A 1 96 ? 6.978 2.034 -15.199 1.00 94.88 96 TYR A O 1
ATOM 839 N N . GLY A 1 97 ? 9.131 2.247 -14.615 1.00 91.12 97 GLY A N 1
ATOM 840 C CA . GLY A 1 97 ? 9.182 3.675 -14.864 1.00 91.12 97 GLY A CA 1
ATOM 841 C C . GLY A 1 97 ? 9.122 4.022 -16.347 1.00 91.12 97 GLY A C 1
ATOM 842 O O . GLY A 1 97 ? 9.720 3.348 -17.185 1.00 91.12 97 GLY A O 1
ATOM 843 N N . HIS A 1 98 ? 8.467 5.140 -16.651 1.00 82.31 98 HIS A N 1
ATOM 844 C CA . HIS A 1 98 ? 8.492 5.795 -17.956 1.00 82.31 98 HIS A CA 1
ATOM 845 C C . HIS A 1 98 ? 9.176 7.152 -17.856 1.00 82.31 98 HIS A C 1
ATOM 847 O O . HIS A 1 98 ? 8.924 7.944 -16.941 1.00 82.31 98 HIS A O 1
ATOM 853 N N . LYS A 1 99 ? 10.068 7.424 -18.809 1.00 71.62 99 LYS A N 1
ATOM 854 C CA . LYS A 1 99 ? 10.671 8.750 -18.965 1.00 71.62 99 LYS A CA 1
ATOM 855 C C . LYS A 1 99 ? 9.609 9.683 -19.534 1.00 71.62 99 LYS A C 1
ATOM 857 O O . LYS A 1 99 ? 8.942 9.326 -20.500 1.00 71.62 99 LYS A O 1
ATOM 862 N N . ALA A 1 100 ? 9.464 10.873 -18.958 1.00 63.19 100 ALA A N 1
ATOM 863 C CA . ALA A 1 100 ? 8.661 11.905 -19.598 1.00 63.19 100 ALA A CA 1
ATOM 864 C C . ALA A 1 100 ? 9.380 12.335 -20.883 1.00 63.19 100 ALA A C 1
ATOM 866 O O . ALA A 1 100 ? 10.466 12.914 -20.819 1.00 63.19 100 ALA A O 1
ATOM 867 N N . VAL A 1 101 ? 8.805 12.036 -22.047 1.00 53.28 101 VAL A N 1
ATOM 868 C CA . VAL A 1 101 ? 9.260 12.636 -23.302 1.00 53.28 101 VAL A CA 1
ATOM 869 C C . VAL A 1 101 ? 8.593 14.000 -23.390 1.00 53.28 101 VAL A C 1
ATOM 871 O O . VAL A 1 101 ? 7.435 14.108 -23.773 1.00 53.28 101 VAL A O 1
ATOM 874 N N . ILE A 1 102 ? 9.307 15.055 -22.997 1.00 51.78 102 ILE A N 1
ATOM 875 C CA . ILE A 1 102 ? 8.853 16.420 -23.271 1.00 51.78 102 ILE A CA 1
ATOM 876 C C . ILE A 1 102 ? 9.143 16.681 -24.752 1.00 51.78 102 ILE A C 1
ATOM 878 O O . ILE A 1 102 ? 10.269 17.035 -25.109 1.00 51.78 102 ILE A O 1
ATOM 882 N N . GLN A 1 103 ? 8.158 16.457 -25.624 1.00 46.28 103 GLN A N 1
ATOM 883 C CA . GLN A 1 103 ? 8.249 16.928 -27.003 1.00 46.28 103 GLN A CA 1
ATOM 884 C C . GLN A 1 103 ? 8.034 18.444 -27.008 1.00 46.28 103 GLN A C 1
ATOM 886 O O . GLN A 1 103 ? 6.951 18.935 -26.701 1.00 46.28 103 GLN A O 1
ATOM 891 N N . TYR A 1 104 ? 9.083 19.195 -27.341 1.00 46.03 104 TYR A N 1
ATOM 892 C CA . TYR A 1 104 ? 8.933 20.596 -27.717 1.00 46.03 104 TYR A CA 1
ATOM 893 C C . TYR A 1 104 ? 8.618 20.638 -29.214 1.00 46.03 104 TYR A C 1
ATOM 895 O O . TYR A 1 104 ? 9.434 20.137 -29.992 1.00 46.03 104 TYR A O 1
ATOM 903 N N . PRO A 1 105 ? 7.490 21.222 -29.656 1.00 44.12 105 PRO A N 1
ATOM 904 C CA . PRO A 1 105 ? 7.317 21.497 -31.074 1.00 44.12 105 PRO A CA 1
ATOM 905 C C . PRO A 1 105 ? 8.428 22.461 -31.534 1.00 44.12 105 PRO A C 1
ATOM 907 O O . PRO A 1 105 ? 8.758 23.402 -30.800 1.00 44.12 105 PRO A O 1
ATOM 910 N N . PRO A 1 106 ? 9.031 22.256 -32.720 1.00 42.22 106 PRO A N 1
ATOM 911 C CA . PRO A 1 106 ? 10.043 23.169 -33.233 1.00 42.22 106 PRO A CA 1
ATOM 912 C C . PRO A 1 106 ? 9.426 24.565 -33.415 1.00 42.22 106 PRO A C 1
ATOM 914 O O . PRO A 1 106 ? 8.500 24.748 -34.200 1.00 42.22 106 PRO A O 1
ATOM 917 N N . GLY A 1 107 ? 9.926 25.543 -32.653 1.00 56.91 107 GLY A N 1
ATOM 918 C CA . GLY A 1 107 ? 9.592 26.963 -32.813 1.00 56.91 107 GLY A CA 1
ATOM 919 C C . GLY A 1 107 ? 8.368 27.502 -32.056 1.00 56.91 107 GLY A C 1
ATOM 920 O O . GLY A 1 107 ? 7.926 28.599 -32.384 1.00 56.91 107 GLY A O 1
ATOM 921 N N . GLY A 1 108 ? 7.810 26.810 -31.052 1.00 47.41 108 GLY A N 1
ATOM 922 C CA . GLY A 1 108 ? 6.614 27.303 -30.349 1.00 47.41 108 GLY A CA 1
ATOM 923 C C . GLY A 1 108 ? 6.603 27.106 -28.833 1.00 47.41 108 GLY A C 1
ATOM 924 O O . GLY A 1 108 ? 7.000 26.063 -28.318 1.00 47.41 108 GLY A O 1
ATOM 925 N N . SER A 1 109 ? 6.074 28.102 -28.117 1.00 47.56 109 SER A N 1
ATOM 926 C CA . SER A 1 109 ? 5.562 27.957 -26.748 1.00 47.56 109 SER A CA 1
ATOM 927 C C . SER A 1 109 ? 4.528 26.818 -26.697 1.00 47.56 109 SER A C 1
ATOM 929 O O . SER A 1 109 ? 3.790 26.658 -27.675 1.00 47.56 109 SER A O 1
ATOM 931 N N . PRO A 1 110 ? 4.404 26.058 -25.591 1.00 48.22 110 PRO A N 1
ATOM 932 C CA . PRO A 1 110 ? 3.441 24.960 -25.497 1.00 48.22 110 PRO A CA 1
ATOM 933 C C . PRO A 1 110 ? 2.023 25.460 -25.805 1.00 48.22 110 PRO A C 1
ATOM 935 O O . PRO A 1 110 ? 1.480 26.290 -25.072 1.00 48.22 110 PRO A O 1
ATOM 938 N N . LYS A 1 111 ? 1.419 24.993 -26.905 1.00 39.31 111 LYS A N 1
ATOM 939 C CA . LYS A 1 111 ? -0.005 25.226 -27.161 1.00 39.31 111 LYS A CA 1
ATOM 940 C C . LYS A 1 111 ? -0.778 24.246 -26.288 1.00 39.31 111 LYS A C 1
ATOM 942 O O . LYS A 1 111 ? -0.742 23.052 -26.551 1.00 39.31 111 LYS A O 1
ATOM 947 N N . ARG A 1 112 ? -1.473 24.762 -25.269 1.00 41.56 112 ARG A N 1
ATOM 948 C CA . ARG A 1 112 ? -2.446 23.998 -24.476 1.00 41.56 112 ARG A CA 1
ATOM 949 C C . ARG A 1 112 ? -3.465 23.378 -25.432 1.00 41.56 112 ARG A C 1
ATOM 951 O O . ARG A 1 112 ? -4.265 24.107 -26.019 1.00 41.56 112 ARG A O 1
ATOM 958 N N . ARG A 1 113 ? -3.442 22.061 -25.601 1.00 38.69 113 ARG A N 1
ATOM 959 C CA . ARG A 1 113 ? -4.555 21.315 -26.189 1.00 38.69 113 ARG A CA 1
ATOM 960 C C . ARG A 1 113 ? -4.898 20.192 -25.227 1.00 38.69 113 ARG A C 1
ATOM 962 O O . ARG A 1 113 ? -4.296 19.130 -25.251 1.00 38.69 113 ARG A O 1
ATOM 969 N N . PHE A 1 114 ? -5.855 20.481 -24.353 1.00 35.78 114 PHE A N 1
ATOM 970 C CA . PHE A 1 114 ? -6.528 19.461 -23.563 1.00 35.78 114 PHE A CA 1
ATOM 971 C C . PHE A 1 114 ? -7.374 18.598 -24.510 1.00 35.78 114 PHE A C 1
ATOM 973 O O . PHE A 1 114 ? -8.179 19.152 -25.258 1.00 35.78 114 PHE A O 1
ATOM 980 N N . GLY A 1 115 ? -7.203 17.273 -24.456 1.00 37.28 115 GLY A N 1
ATOM 981 C CA . GLY A 1 115 ? -8.140 16.314 -25.056 1.00 37.28 115 GLY A CA 1
ATOM 982 C C . GLY A 1 115 ? -7.713 15.628 -26.357 1.00 37.28 115 GLY A C 1
ATOM 983 O O . GLY A 1 115 ? -8.589 15.323 -27.157 1.00 37.28 115 GLY A O 1
ATOM 984 N N . ASP A 1 116 ? -6.419 15.378 -26.585 1.00 39.91 116 ASP A N 1
ATOM 985 C CA . ASP A 1 116 ? -5.984 14.489 -27.675 1.00 39.91 116 ASP A CA 1
ATOM 986 C C . ASP A 1 116 ? -5.852 13.038 -27.155 1.00 39.91 116 ASP A C 1
ATOM 988 O O . ASP A 1 116 ? -4.960 12.769 -26.344 1.00 39.91 116 ASP A O 1
ATOM 992 N N . PRO A 1 117 ? -6.747 12.110 -27.543 1.00 41.16 117 PRO A N 1
ATOM 993 C CA . PRO A 1 117 ? -6.788 10.755 -26.990 1.00 41.16 117 PRO A CA 1
ATOM 994 C C . PRO A 1 117 ? -5.604 9.873 -27.420 1.00 41.16 117 PRO A C 1
ATOM 996 O O . PRO A 1 117 ? -5.331 8.881 -26.749 1.00 41.16 117 PRO A O 1
ATOM 999 N N . ASP A 1 118 ? -4.864 10.253 -28.468 1.00 46.06 118 ASP A N 1
ATOM 1000 C CA . ASP A 1 118 ? -3.694 9.506 -28.959 1.00 46.06 118 ASP A CA 1
ATOM 1001 C C . ASP A 1 118 ? -2.349 10.028 -28.414 1.00 46.06 118 ASP A C 1
ATOM 1003 O O . ASP A 1 118 ? -1.287 9.506 -28.760 1.00 46.06 118 ASP A O 1
ATOM 1007 N N . ASN A 1 119 ? -2.358 11.029 -27.523 1.00 42.66 119 ASN A N 1
ATOM 1008 C CA . ASN A 1 119 ? -1.138 11.616 -26.967 1.00 42.66 119 ASN A CA 1
ATOM 1009 C C . ASN A 1 119 ? -1.195 11.683 -25.431 1.00 42.66 119 ASN A C 1
ATOM 1011 O O . ASN A 1 119 ? -1.436 12.721 -24.817 1.00 42.66 119 ASN A O 1
ATOM 1015 N N . THR A 1 120 ? -0.960 10.534 -24.794 1.00 39.12 120 THR A N 1
ATOM 1016 C CA . THR A 1 120 ? -1.145 10.271 -2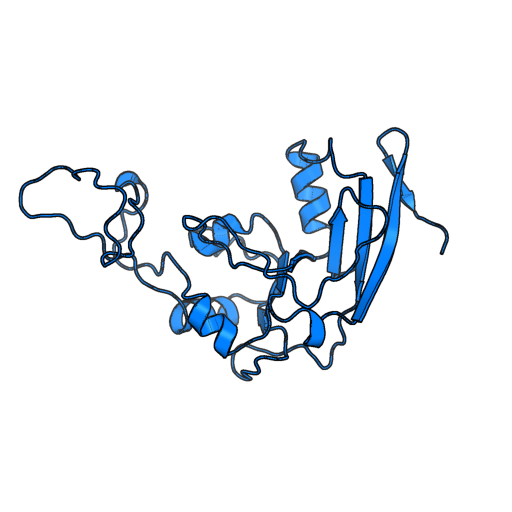3.353 1.00 39.12 120 THR A CA 1
ATOM 1017 C C . THR A 1 120 ? -0.119 10.934 -22.419 1.00 39.12 120 THR A C 1
ATOM 1019 O O . THR A 1 120 ? 0.161 10.410 -21.339 1.00 39.12 120 THR A O 1
ATOM 1022 N N . THR A 1 121 ? 0.504 12.051 -22.792 1.00 43.59 121 THR A N 1
ATOM 1023 C CA . THR A 1 121 ? 1.406 12.778 -21.886 1.00 43.59 121 THR A CA 1
ATOM 1024 C C . THR A 1 121 ? 0.687 13.986 -21.294 1.00 43.59 121 THR A C 1
ATOM 1026 O O . THR A 1 121 ? 0.393 14.919 -22.039 1.00 43.59 121 THR A O 1
ATOM 1029 N N . PRO A 1 122 ? 0.423 14.014 -19.972 1.00 41.84 122 PRO A N 1
ATOM 1030 C CA . PRO A 1 122 ? -0.126 15.194 -19.316 1.00 41.84 122 PRO A CA 1
ATOM 1031 C C . PRO A 1 122 ? 0.747 16.424 -19.589 1.00 41.84 122 PRO A C 1
ATOM 1033 O O . PRO A 1 122 ? 1.976 16.317 -19.620 1.00 41.84 122 PRO A O 1
ATOM 1036 N N . ASP A 1 123 ? 0.124 17.595 -19.735 1.00 41.94 123 ASP A N 1
ATOM 1037 C CA . ASP A 1 123 ? 0.805 18.890 -19.845 1.00 41.94 123 ASP A CA 1
ATOM 1038 C C . ASP A 1 123 ? 1.616 19.177 -18.562 1.00 41.94 123 ASP A C 1
ATOM 1040 O O . ASP A 1 123 ? 1.123 19.736 -17.580 1.00 41.94 123 ASP A O 1
ATOM 1044 N N . ILE A 1 124 ? 2.889 18.775 -18.545 1.00 50.28 124 ILE A N 1
ATOM 1045 C CA . ILE A 1 124 ? 3.802 18.9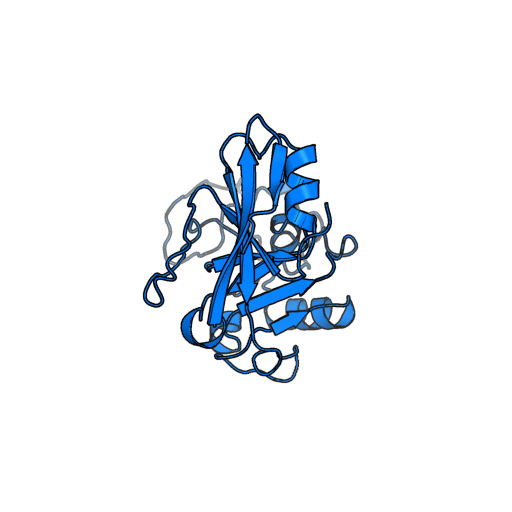84 -17.414 1.00 50.28 124 ILE A CA 1
ATOM 1046 C C . ILE A 1 124 ? 4.563 20.293 -17.628 1.00 50.28 124 ILE A C 1
ATOM 1048 O O . ILE A 1 124 ? 5.306 20.458 -18.595 1.00 50.28 124 ILE A O 1
ATOM 1052 N N . HIS A 1 125 ? 4.418 21.233 -16.691 1.00 44.25 125 HIS A N 1
ATOM 1053 C CA . HIS A 1 125 ? 5.077 22.534 -16.765 1.00 44.25 125 HIS A CA 1
ATOM 1054 C C . HIS A 1 125 ? 6.627 22.399 -16.818 1.00 44.25 125 HIS A C 1
ATOM 1056 O O . HIS A 1 125 ? 7.225 21.826 -15.900 1.00 44.25 125 HIS A O 1
ATOM 1062 N N . PRO A 1 126 ? 7.322 22.994 -17.813 1.00 41.81 126 PRO A N 1
ATOM 1063 C CA . PRO A 1 126 ? 8.753 22.765 -18.079 1.00 41.81 126 PRO A CA 1
ATOM 1064 C C . PRO A 1 126 ? 9.728 23.153 -16.958 1.00 41.81 126 PRO A C 1
ATOM 1066 O O . PRO A 1 126 ? 10.847 22.649 -16.899 1.00 41.81 126 PRO A O 1
ATOM 1069 N N . ARG A 1 127 ? 9.336 24.064 -16.056 1.00 44.25 127 ARG A N 1
ATOM 1070 C CA . ARG A 1 127 ? 10.220 24.535 -14.968 1.00 44.25 127 ARG A CA 1
ATOM 1071 C C . ARG A 1 127 ? 10.538 23.471 -13.909 1.00 44.25 127 ARG A C 1
ATOM 1073 O O . ARG A 1 127 ? 11.454 23.690 -13.123 1.00 44.25 127 ARG A O 1
ATOM 1080 N N . ALA A 1 128 ? 9.823 22.345 -13.884 1.00 47.34 128 ALA A N 1
ATOM 1081 C CA . ALA A 1 128 ? 10.002 21.313 -12.863 1.00 47.34 128 ALA A CA 1
ATOM 1082 C C . ALA A 1 128 ? 11.130 20.302 -13.163 1.00 47.34 128 ALA A C 1
ATOM 1084 O O . ALA A 1 128 ? 11.560 19.603 -12.248 1.00 47.34 128 ALA A O 1
ATOM 1085 N N . TYR A 1 129 ? 11.662 20.231 -14.393 1.00 51.00 129 TYR A N 1
ATOM 1086 C CA . TYR A 1 129 ? 12.603 19.165 -14.769 1.00 51.00 129 TYR A CA 1
ATOM 1087 C C . TYR A 1 129 ? 13.742 19.678 -15.656 1.00 51.00 129 TYR A C 1
ATOM 1089 O O . TYR A 1 129 ? 13.669 19.646 -16.880 1.00 51.00 129 TYR A O 1
ATOM 1097 N N . LYS A 1 130 ? 14.845 20.121 -15.037 1.00 45.16 130 LYS A N 1
ATOM 1098 C CA . LYS A 1 130 ? 16.106 20.405 -15.757 1.00 45.16 130 LYS A CA 1
ATOM 1099 C C . LYS A 1 130 ? 16.818 19.137 -16.253 1.00 45.16 130 LYS A C 1
ATOM 1101 O O . LYS A 1 130 ? 17.723 19.235 -17.073 1.00 45.16 130 LYS A O 1
ATOM 1106 N N . ASP A 1 131 ? 16.417 17.962 -15.773 1.00 48.38 131 ASP A N 1
ATOM 1107 C CA . ASP A 1 131 ? 17.079 16.692 -16.065 1.00 48.38 131 ASP A CA 1
ATOM 1108 C C . ASP A 1 131 ? 16.175 15.789 -16.919 1.00 48.38 131 ASP A C 1
ATOM 1110 O O . ASP A 1 131 ? 15.245 15.153 -16.421 1.00 48.38 131 ASP A O 1
ATOM 1114 N N . LYS A 1 132 ? 16.448 15.763 -18.228 1.00 46.44 132 LYS A N 1
ATOM 1115 C CA . LYS A 1 132 ? 15.655 15.104 -19.286 1.00 46.44 132 LYS A CA 1
ATOM 1116 C C . LYS A 1 132 ? 15.693 13.564 -19.245 1.00 46.44 132 LYS A C 1
ATOM 1118 O O . LYS A 1 132 ? 15.253 12.912 -20.187 1.00 46.44 132 LYS A O 1
ATOM 1123 N N . THR A 1 133 ? 16.263 12.963 -18.199 1.00 46.78 133 THR A N 1
ATOM 1124 C CA . THR A 1 133 ? 16.627 11.535 -18.183 1.00 46.78 133 THR A CA 1
ATOM 1125 C C . THR A 1 133 ? 15.895 10.690 -17.141 1.00 46.78 133 THR A C 1
ATOM 1127 O O . THR A 1 133 ? 16.041 9.464 -17.142 1.00 46.78 133 THR A O 1
ATOM 1130 N N . LYS A 1 134 ? 15.084 11.300 -16.269 1.00 59.19 134 LYS A N 1
ATOM 1131 C CA . LYS A 1 134 ? 14.503 10.616 -15.105 1.00 59.19 134 LYS A CA 1
ATOM 1132 C C . LYS A 1 134 ? 13.147 9.987 -15.425 1.00 59.19 134 LYS A C 1
ATOM 1134 O O . LYS A 1 134 ? 12.318 10.581 -16.107 1.00 59.19 134 LYS A O 1
ATOM 1139 N N . TYR A 1 135 ? 12.929 8.768 -14.932 1.00 63.06 135 TYR A N 1
ATOM 1140 C CA . TYR A 1 135 ? 11.622 8.113 -14.943 1.00 63.06 135 TYR A CA 1
ATOM 1141 C C . TYR A 1 135 ? 10.659 8.938 -14.080 1.00 63.06 135 TYR A C 1
ATOM 1143 O O . TYR A 1 135 ? 10.800 8.967 -12.860 1.00 63.06 135 TYR A O 1
ATOM 1151 N N . VAL A 1 136 ? 9.749 9.683 -14.702 1.00 70.12 136 VAL A N 1
ATOM 1152 C CA . VAL A 1 136 ? 8.852 10.614 -13.993 1.00 70.12 136 VAL A CA 1
ATOM 1153 C C . VAL A 1 136 ? 7.600 9.882 -13.509 1.00 70.12 136 VAL A C 1
ATOM 1155 O O . VAL A 1 136 ? 7.104 10.154 -12.415 1.00 70.12 136 VAL A O 1
ATOM 1158 N N . PHE A 1 137 ? 7.143 8.904 -14.293 1.00 83.75 137 PHE A N 1
ATOM 1159 C CA . PHE A 1 137 ? 5.909 8.154 -14.072 1.00 83.75 137 PHE A CA 1
ATOM 1160 C C . PHE A 1 137 ? 6.188 6.666 -13.918 1.00 83.75 137 PHE A C 1
ATOM 1162 O O . PHE A 1 137 ? 7.240 6.183 -14.332 1.00 83.75 137 PHE A O 1
ATOM 1169 N N . ILE A 1 138 ? 5.218 5.938 -13.375 1.00 91.12 138 ILE A N 1
ATOM 1170 C CA . ILE A 1 138 ? 5.190 4.476 -13.365 1.00 91.12 138 ILE A CA 1
ATOM 1171 C C . ILE A 1 138 ? 4.070 4.015 -14.290 1.00 91.12 138 ILE A C 1
ATOM 1173 O O . ILE A 1 138 ? 2.976 4.572 -14.277 1.00 91.12 138 ILE A O 1
ATOM 1177 N N . ASN A 1 139 ? 4.331 2.976 -15.076 1.00 91.44 139 ASN A N 1
ATOM 1178 C CA . ASN A 1 139 ? 3.300 2.260 -15.808 1.00 91.44 139 ASN A CA 1
ATOM 1179 C C . ASN A 1 139 ? 2.509 1.364 -14.845 1.00 91.44 139 ASN A C 1
ATOM 1181 O O . ASN A 1 139 ? 2.842 0.190 -14.665 1.00 91.44 139 ASN A O 1
ATOM 1185 N N . TRP A 1 140 ? 1.493 1.926 -14.192 1.00 92.50 140 TRP A N 1
ATOM 1186 C CA . TRP A 1 140 ? 0.691 1.190 -13.214 1.00 92.50 140 TRP A CA 1
ATOM 1187 C C . TRP A 1 140 ? -0.057 0.004 -13.835 1.00 92.50 140 TRP A C 1
ATOM 1189 O O . TRP A 1 140 ? -0.152 -1.027 -13.179 1.00 92.50 140 TRP A O 1
ATOM 1199 N N . ASP A 1 141 ? -0.448 0.077 -15.111 1.00 91.06 141 ASP A N 1
ATOM 1200 C CA . ASP A 1 141 ? -1.070 -1.043 -15.840 1.00 91.06 141 ASP A CA 1
ATOM 1201 C C . ASP A 1 141 ? -0.140 -2.250 -15.994 1.00 91.06 141 ASP A C 1
ATOM 1203 O O . ASP A 1 141 ? -0.561 -3.405 -15.966 1.00 91.06 141 ASP A O 1
ATOM 1207 N N . LYS A 1 142 ? 1.160 -2.009 -16.173 1.00 94.31 142 LYS A N 1
ATOM 1208 C CA . LYS A 1 142 ? 2.168 -3.070 -16.214 1.00 94.31 142 LYS A CA 1
ATOM 1209 C C . LYS A 1 142 ? 2.418 -3.628 -14.817 1.00 94.31 142 LYS A C 1
ATOM 1211 O O . LYS A 1 142 ? 2.558 -4.838 -14.673 1.00 94.31 142 LYS A O 1
ATOM 1216 N N . VAL A 1 143 ? 2.450 -2.772 -13.793 1.00 96.62 143 VAL A N 1
ATOM 1217 C CA . VAL A 1 143 ? 2.599 -3.211 -12.394 1.00 96.62 143 VAL A CA 1
ATOM 1218 C C . VAL A 1 143 ? 1.405 -4.068 -11.968 1.00 96.62 143 VAL A C 1
ATOM 1220 O O . VAL A 1 143 ? 1.607 -5.091 -11.320 1.00 96.62 143 VAL A O 1
ATOM 1223 N N . SER A 1 144 ? 0.181 -3.699 -12.355 1.00 95.38 144 SER A N 1
ATOM 1224 C CA . SER A 1 144 ? -1.044 -4.403 -11.960 1.00 95.38 144 SER A CA 1
ATOM 1225 C C . SER A 1 144 ? -1.209 -5.774 -12.618 1.00 95.38 144 SER A C 1
ATOM 1227 O O . SER A 1 144 ? -1.868 -6.649 -12.061 1.00 95.38 144 SER A O 1
ATOM 1229 N N . LYS A 1 145 ? -0.558 -6.001 -13.764 1.00 95.88 145 LYS A N 1
ATOM 1230 C CA . LYS A 1 145 ? -0.435 -7.332 -14.382 1.00 95.88 145 LYS A CA 1
ATOM 1231 C C . LYS A 1 145 ? 0.538 -8.241 -13.628 1.00 95.88 145 LYS A C 1
ATOM 1233 O O . LYS A 1 145 ? 0.346 -9.454 -13.615 1.00 95.88 145 LYS A O 1
ATOM 1238 N N . ASP A 1 146 ? 1.559 -7.659 -13.001 1.00 98.25 146 ASP A N 1
ATOM 1239 C CA . ASP A 1 146 ? 2.622 -8.396 -12.311 1.00 98.25 146 ASP A CA 1
ATOM 1240 C C . ASP A 1 146 ? 2.338 -8.604 -10.809 1.00 98.25 146 ASP A C 1
ATOM 1242 O O . ASP A 1 146 ? 2.809 -9.588 -10.236 1.00 98.25 146 ASP A O 1
ATOM 1246 N N . TYR A 1 147 ? 1.570 -7.718 -10.164 1.00 98.50 147 TYR A N 1
ATOM 1247 C CA . TYR A 1 147 ? 1.277 -7.740 -8.723 1.00 98.50 147 TYR A CA 1
ATOM 1248 C C . TYR A 1 147 ? -0.162 -7.323 -8.424 1.00 98.50 147 TYR A C 1
ATOM 1250 O O . TYR A 1 147 ? -0.782 -6.640 -9.227 1.00 98.50 147 TYR A O 1
ATOM 1258 N N . GLY A 1 148 ? -0.681 -7.680 -7.247 1.00 96.81 148 GLY A N 1
ATOM 1259 C CA . GLY A 1 148 ? -2.018 -7.279 -6.778 1.00 96.81 148 GLY A CA 1
ATOM 1260 C C . GLY A 1 148 ? -2.046 -5.971 -5.975 1.00 96.81 148 GLY A C 1
ATOM 1261 O O . GLY A 1 148 ? -3.108 -5.483 -5.584 1.00 96.81 148 GLY A O 1
ATOM 1262 N N . GLY A 1 149 ? -0.875 -5.405 -5.701 1.00 97.75 149 GLY A N 1
ATOM 1263 C CA . GLY A 1 149 ? -0.699 -4.151 -4.984 1.00 97.75 149 GLY A CA 1
ATOM 1264 C C . GLY A 1 149 ? 0.776 -3.838 -4.771 1.00 97.75 149 GLY A C 1
ATOM 1265 O O . GLY A 1 149 ? 1.645 -4.670 -5.047 1.00 97.75 149 GLY A O 1
ATOM 1266 N N . ILE A 1 150 ? 1.051 -2.665 -4.210 1.00 98.56 150 ILE A N 1
ATOM 1267 C CA . ILE A 1 150 ? 2.389 -2.222 -3.810 1.00 98.56 150 ILE A CA 1
ATOM 1268 C C . ILE A 1 150 ? 2.376 -1.646 -2.390 1.00 98.56 150 ILE A C 1
ATOM 1270 O O . ILE A 1 150 ? 1.497 -0.869 -2.029 1.00 98.56 150 ILE A O 1
ATOM 1274 N N . GLU A 1 151 ? 3.368 -2.005 -1.583 1.00 98.62 151 GLU A N 1
ATOM 1275 C CA . GLU A 1 151 ? 3.674 -1.420 -0.276 1.00 98.62 151 GLU A CA 1
ATOM 1276 C C . GLU A 1 151 ? 5.094 -0.859 -0.309 1.00 98.62 151 GLU A C 1
ATOM 1278 O O . GLU A 1 151 ? 6.035 -1.585 -0.623 1.00 98.62 151 GLU A O 1
ATOM 1283 N N . ILE A 1 152 ? 5.261 0.413 0.062 1.00 98.44 152 ILE A N 1
ATOM 1284 C CA . ILE A 1 152 ? 6.581 1.025 0.241 1.00 98.44 152 ILE A CA 1
ATOM 1285 C C . ILE A 1 152 ? 6.733 1.403 1.713 1.00 98.44 152 ILE A C 1
ATOM 1287 O O . ILE A 1 152 ? 6.130 2.367 2.195 1.00 98.44 152 ILE A O 1
ATOM 1291 N N . CYS A 1 153 ? 7.509 0.601 2.443 1.00 97.81 153 CYS A N 1
ATOM 1292 C CA . CYS A 1 153 ? 7.679 0.733 3.886 1.00 97.81 153 CYS A CA 1
ATOM 1293 C C . CYS A 1 153 ? 9.073 0.254 4.331 1.00 97.81 153 CYS A C 1
ATOM 1295 O O . CYS A 1 153 ? 9.341 -0.946 4.243 1.00 97.81 153 CYS A O 1
ATOM 1297 N N . PRO A 1 154 ? 9.923 1.127 4.909 1.00 97.56 154 PRO A N 1
ATOM 1298 C CA . PRO A 1 154 ? 9.641 2.507 5.326 1.00 97.56 154 PRO A CA 1
ATOM 1299 C C . PRO A 1 154 ? 9.499 3.487 4.148 1.00 97.56 154 PRO A C 1
ATOM 1301 O O . PRO A 1 154 ? 9.720 3.127 2.995 1.00 97.56 154 PRO A O 1
ATOM 1304 N N . TYR A 1 155 ? 9.128 4.738 4.444 1.00 96.06 155 TYR A N 1
ATOM 1305 C CA . TYR A 1 155 ? 9.254 5.828 3.474 1.00 96.06 155 TYR A CA 1
ATOM 1306 C C . TYR A 1 155 ? 10.742 6.043 3.158 1.00 96.06 155 TYR A C 1
ATOM 1308 O O . TYR A 1 155 ? 11.584 5.903 4.045 1.00 96.06 155 TYR A O 1
ATOM 1316 N N . LEU A 1 156 ? 11.065 6.395 1.915 1.00 96.56 156 LEU A N 1
ATOM 1317 C CA . LEU A 1 156 ? 12.420 6.503 1.377 1.00 96.56 156 LEU A CA 1
ATOM 1318 C C . LEU A 1 156 ? 12.702 7.959 0.955 1.00 96.56 156 LEU A C 1
ATOM 1320 O O . LEU A 1 156 ? 12.670 8.272 -0.238 1.00 96.56 156 LEU A O 1
ATOM 1324 N N . PRO A 1 157 ? 12.993 8.886 1.892 1.00 93.75 157 PRO A N 1
ATOM 1325 C CA . PRO A 1 157 ? 13.214 10.304 1.586 1.00 93.75 157 PRO A CA 1
ATOM 1326 C C . PRO A 1 157 ? 14.252 10.566 0.487 1.00 93.75 157 PRO A C 1
ATOM 1328 O O . PRO A 1 157 ? 14.142 11.542 -0.250 1.00 93.75 157 PRO A O 1
ATOM 1331 N N . GLN A 1 158 ? 15.234 9.676 0.330 1.00 94.25 158 GLN A N 1
ATOM 1332 C CA . GLN A 1 158 ? 16.279 9.731 -0.697 1.00 94.25 158 GLN A CA 1
ATOM 1333 C C . GLN A 1 158 ? 15.723 9.599 -2.125 1.00 94.25 158 GLN A C 1
ATOM 1335 O O . GLN A 1 158 ? 16.421 9.890 -3.097 1.00 94.25 158 GLN A O 1
ATOM 1340 N N . ARG A 1 159 ? 14.477 9.140 -2.271 1.00 93.06 159 ARG A N 1
ATOM 1341 C CA . ARG A 1 159 ? 13.778 8.929 -3.542 1.00 93.06 159 ARG A CA 1
ATOM 1342 C C . ARG A 1 159 ? 12.598 9.883 -3.733 1.00 93.06 159 ARG A C 1
ATOM 1344 O O . ARG A 1 159 ? 11.937 9.824 -4.761 1.00 93.06 159 ARG A O 1
ATOM 1351 N N . LYS A 1 160 ? 12.389 10.849 -2.826 1.00 89.06 160 LYS A N 1
ATOM 1352 C CA . LYS A 1 160 ? 11.319 11.866 -2.930 1.00 89.06 160 LYS A CA 1
ATOM 1353 C C . LYS A 1 160 ? 11.407 12.771 -4.170 1.00 89.06 160 LYS A C 1
ATOM 1355 O O . LYS A 1 160 ? 10.543 13.606 -4.371 1.00 89.06 160 LYS A O 1
ATOM 1360 N N . HIS A 1 161 ? 12.480 12.671 -4.953 1.00 84.81 161 HIS A N 1
ATOM 1361 C CA . HIS A 1 161 ? 12.655 13.418 -6.197 1.00 84.81 161 HIS A CA 1
ATOM 1362 C C . HIS A 1 161 ? 11.968 12.753 -7.404 1.00 84.81 161 HIS A C 1
ATOM 1364 O O . HIS A 1 161 ? 11.875 13.375 -8.459 1.00 84.81 161 HIS A O 1
ATOM 1370 N N . TYR A 1 162 ? 11.504 11.504 -7.278 1.00 86.44 162 TYR A N 1
ATOM 1371 C CA . TYR A 1 162 ? 10.649 10.862 -8.277 1.00 86.44 162 TYR A CA 1
ATOM 1372 C C . TYR A 1 162 ? 9.213 11.354 -8.097 1.00 86.44 162 TYR A C 1
ATOM 1374 O O . TYR A 1 162 ? 8.643 11.130 -7.034 1.00 86.44 162 TYR A O 1
ATOM 1382 N N . LEU A 1 163 ? 8.623 11.995 -9.114 1.00 84.44 163 LEU A N 1
ATOM 1383 C CA . LEU A 1 163 ? 7.294 12.622 -9.020 1.00 84.44 163 LEU A CA 1
ATOM 1384 C C . LEU A 1 163 ? 6.205 11.646 -8.556 1.00 84.44 163 LEU A C 1
ATOM 1386 O O . LEU A 1 163 ? 5.414 11.953 -7.664 1.00 84.44 163 LEU A O 1
ATOM 1390 N N . TRP A 1 164 ? 6.175 10.448 -9.145 1.00 89.56 164 TRP A N 1
ATOM 1391 C CA . TRP A 1 164 ? 5.213 9.423 -8.747 1.00 89.56 164 TRP A CA 1
ATOM 1392 C C . TRP A 1 164 ? 5.346 9.074 -7.259 1.00 89.56 164 TRP A C 1
ATOM 1394 O O . TRP A 1 164 ? 4.341 8.903 -6.574 1.00 89.56 164 TRP A O 1
ATOM 1404 N N . TYR A 1 165 ? 6.573 9.021 -6.733 1.00 92.44 165 TYR A N 1
ATOM 1405 C CA . TYR A 1 165 ? 6.830 8.626 -5.354 1.00 92.44 165 TYR A CA 1
ATOM 1406 C C . TYR A 1 165 ? 6.668 9.779 -4.369 1.00 92.44 165 TYR A C 1
ATOM 1408 O O . TYR A 1 165 ? 6.156 9.574 -3.273 1.00 92.44 165 TYR A O 1
ATOM 1416 N N . SER A 1 166 ? 7.044 11.000 -4.757 1.00 88.94 166 SER A N 1
ATOM 1417 C CA . SER A 1 166 ? 6.830 12.197 -3.942 1.00 88.94 166 SER A CA 1
ATOM 1418 C C . SER A 1 166 ? 5.357 12.380 -3.618 1.00 88.94 166 SER A C 1
ATOM 1420 O O . SER A 1 166 ? 5.026 12.844 -2.536 1.00 88.94 166 SER A O 1
ATOM 1422 N N . SER A 1 167 ? 4.481 11.953 -4.530 1.00 87.50 167 SER A N 1
ATOM 1423 C CA . SER A 1 167 ? 3.047 11.976 -4.301 1.00 87.50 167 SER A CA 1
ATOM 1424 C C . SER A 1 167 ? 2.607 11.054 -3.160 1.00 87.50 167 SER A C 1
ATOM 1426 O O . SER A 1 167 ? 1.584 11.326 -2.561 1.00 87.50 167 SER A O 1
ATOM 1428 N N . PHE A 1 168 ? 3.324 9.981 -2.802 1.00 91.00 168 PHE A N 1
ATOM 1429 C CA . PHE A 1 168 ? 2.889 9.086 -1.715 1.00 91.00 168 PHE A CA 1
ATOM 1430 C C . PHE A 1 168 ? 2.873 9.780 -0.343 1.00 91.00 168 PHE A C 1
ATOM 1432 O O . PHE A 1 168 ? 2.189 9.281 0.549 1.00 91.00 168 PHE A O 1
ATOM 1439 N N . ASP A 1 169 ? 3.604 10.894 -0.185 1.00 89.69 169 ASP A N 1
ATOM 1440 C CA . ASP A 1 169 ? 3.734 11.756 1.005 1.00 89.69 169 ASP A CA 1
ATOM 1441 C C . ASP A 1 169 ? 4.355 11.086 2.250 1.00 89.69 169 ASP A C 1
ATOM 1443 O O . ASP A 1 169 ? 5.120 11.705 2.992 1.00 89.69 169 ASP A O 1
ATOM 1447 N N . ALA A 1 170 ? 4.061 9.806 2.479 1.00 94.00 170 ALA A N 1
ATOM 1448 C CA . ALA A 1 170 ? 4.487 9.012 3.619 1.00 94.00 170 ALA A CA 1
ATOM 1449 C C . ALA A 1 170 ? 4.493 7.503 3.281 1.00 94.00 170 ALA A C 1
ATOM 1451 O O . ALA A 1 170 ? 4.055 7.075 2.210 1.00 94.00 170 ALA A O 1
ATOM 1452 N N . ALA A 1 171 ? 4.984 6.666 4.204 1.00 97.31 171 ALA A N 1
ATOM 1453 C CA . ALA A 1 171 ? 5.012 5.212 4.021 1.00 97.31 171 ALA A CA 1
ATOM 1454 C C . ALA A 1 171 ? 3.585 4.656 3.903 1.00 97.31 171 ALA A C 1
ATOM 1456 O O . ALA A 1 171 ? 2.767 4.825 4.814 1.00 97.31 171 ALA A O 1
ATOM 1457 N N . SER A 1 172 ? 3.298 3.996 2.783 1.00 97.56 172 SER A N 1
ATOM 1458 C CA . SER A 1 172 ? 1.936 3.656 2.373 1.00 97.56 172 SER A CA 1
ATOM 1459 C C . SER A 1 172 ? 1.914 2.383 1.535 1.00 97.56 172 SER A C 1
ATOM 1461 O O . SER A 1 172 ? 2.920 2.005 0.929 1.00 97.56 172 SER A O 1
ATOM 1463 N N . GLY A 1 173 ? 0.746 1.751 1.468 1.00 97.69 173 GLY A N 1
ATOM 1464 C CA . GLY A 1 173 ? 0.448 0.742 0.461 1.00 97.69 173 GLY A CA 1
ATOM 1465 C C . GLY A 1 173 ? -0.834 1.055 -0.302 1.00 97.69 173 GLY A C 1
ATOM 1466 O O . GLY A 1 173 ? -1.710 1.762 0.200 1.00 97.69 173 GLY A O 1
ATOM 1467 N N . CYS A 1 174 ? -0.918 0.520 -1.515 1.00 97.06 174 CYS A N 1
ATOM 1468 C CA . CYS A 1 174 ? -2.059 0.603 -2.417 1.00 97.06 174 CYS A CA 1
ATOM 1469 C C . CYS A 1 174 ? -2.349 -0.795 -2.981 1.00 97.06 174 CYS A C 1
ATOM 1471 O O . CYS A 1 174 ? -1.449 -1.443 -3.517 1.00 97.06 174 CYS A O 1
ATOM 1473 N N . ILE A 1 175 ? -3.583 -1.278 -2.822 1.00 96.00 175 ILE A N 1
ATOM 1474 C CA . ILE A 1 175 ? -4.007 -2.628 -3.224 1.00 96.00 175 ILE A CA 1
ATOM 1475 C C . ILE A 1 175 ? -5.135 -2.521 -4.243 1.00 96.00 175 ILE A C 1
ATOM 1477 O O . ILE A 1 175 ? -6.206 -2.021 -3.912 1.00 96.00 175 ILE A O 1
ATOM 1481 N N . TRP A 1 176 ? -4.930 -3.035 -5.450 1.00 94.50 176 TRP A N 1
ATOM 1482 C CA . TRP A 1 176 ? -5.970 -3.093 -6.483 1.00 94.50 176 TRP A CA 1
ATOM 1483 C C . TRP A 1 176 ? -6.624 -4.479 -6.590 1.00 94.50 176 TRP A C 1
ATOM 1485 O O . TRP A 1 176 ? -7.789 -4.558 -6.952 1.00 94.50 176 TRP A O 1
ATOM 1495 N N . ASN A 1 177 ? -5.950 -5.565 -6.189 1.00 93.31 177 ASN A N 1
ATOM 1496 C CA . ASN A 1 177 ? -6.546 -6.904 -6.043 1.00 93.31 177 ASN A CA 1
ATOM 1497 C C . ASN A 1 177 ? -6.905 -7.165 -4.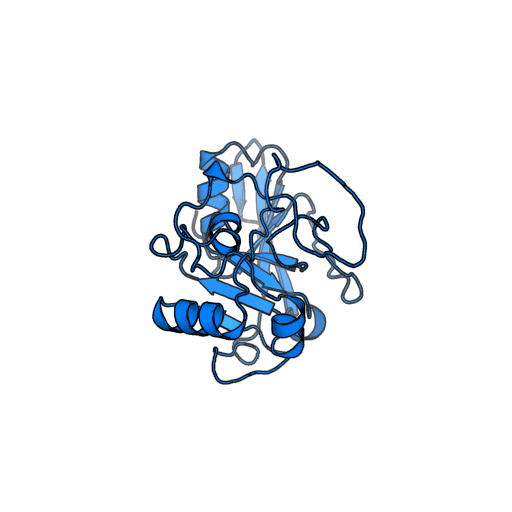568 1.00 93.31 177 ASN A C 1
ATOM 1499 O O . ASN A 1 177 ? -6.247 -7.933 -3.858 1.00 93.31 177 ASN A O 1
ATOM 1503 N N . THR A 1 178 ? -7.922 -6.458 -4.070 1.00 91.88 178 THR A N 1
ATOM 1504 C CA . THR A 1 178 ? -8.304 -6.472 -2.645 1.00 91.88 178 THR A CA 1
ATOM 1505 C C . THR A 1 178 ? -8.755 -7.852 -2.174 1.00 91.88 178 THR A C 1
ATOM 1507 O O . THR A 1 178 ? -8.373 -8.252 -1.076 1.00 91.88 178 THR A O 1
ATOM 1510 N N . LYS A 1 179 ? -9.479 -8.606 -3.012 1.00 91.75 179 LYS A N 1
ATOM 1511 C CA . LYS A 1 179 ? -10.020 -9.942 -2.702 1.00 91.75 179 LYS A CA 1
ATOM 1512 C C . LYS A 1 179 ? -8.945 -10.961 -2.342 1.00 91.75 179 LYS A C 1
ATOM 1514 O O . LYS A 1 179 ? -9.121 -11.747 -1.416 1.00 91.75 179 LYS A O 1
ATOM 1519 N N . SER A 1 180 ? -7.828 -10.935 -3.063 1.00 92.06 180 SER A N 1
ATOM 1520 C CA . SER A 1 180 ? -6.741 -11.902 -2.874 1.00 92.06 180 SER A CA 1
ATOM 1521 C C . SER A 1 180 ? -5.803 -11.518 -1.726 1.00 92.06 180 SER A C 1
ATOM 1523 O O . SER A 1 180 ? -5.132 -12.376 -1.154 1.00 92.06 180 SER A O 1
ATOM 1525 N N . ILE A 1 181 ? -5.754 -10.229 -1.369 1.00 95.12 181 ILE A N 1
ATOM 1526 C CA . ILE A 1 181 ? -4.743 -9.684 -0.452 1.00 95.12 181 ILE A CA 1
ATOM 1527 C C . ILE A 1 181 ? -5.313 -9.362 0.935 1.00 95.12 181 ILE A C 1
ATOM 1529 O O . ILE A 1 181 ? -4.658 -9.626 1.951 1.00 95.12 181 ILE A O 1
ATOM 1533 N N . ILE A 1 182 ? -6.504 -8.769 1.008 1.00 94.50 182 ILE A N 1
ATOM 1534 C CA . ILE A 1 182 ? -7.082 -8.280 2.261 1.00 94.50 182 ILE A CA 1
ATOM 1535 C C . ILE A 1 182 ? -8.010 -9.340 2.844 1.00 94.50 182 ILE A C 1
ATOM 1537 O O . ILE A 1 182 ? -8.998 -9.724 2.231 1.00 94.50 182 ILE A O 1
ATOM 1541 N N . LYS A 1 183 ? -7.726 -9.769 4.078 1.00 93.25 183 LYS A N 1
ATOM 1542 C CA . LYS A 1 183 ? -8.594 -10.711 4.795 1.00 93.25 183 LYS A CA 1
ATOM 1543 C C . LYS A 1 183 ? -9.814 -10.008 5.387 1.00 93.25 183 LYS A C 1
ATOM 1545 O O . LYS A 1 183 ? -10.937 -10.463 5.214 1.00 93.25 183 LYS A O 1
ATOM 1550 N N . ASN A 1 184 ? -9.572 -8.953 6.161 1.00 92.88 184 ASN A N 1
ATOM 1551 C CA . ASN A 1 184 ? -10.582 -8.126 6.822 1.00 92.88 184 ASN A CA 1
ATOM 1552 C C . ASN A 1 184 ? -9.918 -6.870 7.430 1.00 92.88 184 ASN A C 1
ATOM 1554 O O . ASN A 1 184 ? -8.710 -6.641 7.284 1.00 92.88 184 ASN A O 1
ATOM 1558 N N . SER A 1 185 ? -10.712 -6.079 8.151 1.00 94.75 185 SER A N 1
ATOM 1559 C CA . SER A 1 185 ? -10.247 -4.966 8.977 1.00 94.75 185 SER A CA 1
ATOM 1560 C C . SER A 1 185 ? -10.818 -5.039 10.388 1.00 94.75 185 SER A C 1
ATOM 1562 O O . SER A 1 185 ? -11.950 -5.477 10.577 1.00 94.75 185 SER A O 1
ATOM 1564 N N . GLU A 1 186 ? -10.066 -4.535 11.361 1.00 95.00 186 GLU A N 1
ATOM 1565 C CA . GLU A 1 186 ? -10.482 -4.420 12.763 1.00 95.00 186 GLU A CA 1
ATOM 1566 C C . GLU A 1 186 ? -10.483 -2.945 13.173 1.00 95.00 186 GLU A C 1
ATOM 1568 O O . GLU A 1 186 ? -9.460 -2.270 13.031 1.00 95.00 186 GLU A O 1
ATOM 1573 N N . LEU A 1 187 ? -11.596 -2.440 13.711 1.00 95.75 187 LEU A N 1
ATOM 1574 C CA . LEU A 1 187 ? -11.625 -1.111 14.321 1.00 95.75 187 LEU A CA 1
ATOM 1575 C C . LEU A 1 187 ? -10.740 -1.121 15.576 1.00 95.75 187 LEU A C 1
ATOM 1577 O O . LEU A 1 187 ? -10.931 -1.956 16.456 1.00 95.75 187 LEU A O 1
ATOM 1581 N N . ILE A 1 188 ? -9.777 -0.201 15.651 1.00 95.50 188 ILE A N 1
ATOM 1582 C CA . ILE A 1 188 ? -8.819 -0.126 16.767 1.00 95.50 188 ILE A CA 1
ATOM 1583 C C . ILE A 1 188 ? -8.900 1.184 17.551 1.00 95.50 188 ILE A C 1
ATOM 1585 O O . ILE A 1 188 ? -8.613 1.193 18.748 1.00 95.50 188 ILE A O 1
ATOM 1589 N N . TYR A 1 189 ? -9.277 2.289 16.902 1.00 94.88 189 TYR A N 1
ATOM 1590 C CA . TYR A 1 189 ? -9.442 3.584 17.558 1.00 94.88 189 TYR A CA 1
ATOM 1591 C C . TYR A 1 189 ? -10.648 4.345 17.009 1.00 94.88 189 TYR A C 1
ATOM 1593 O O . TYR A 1 189 ? -10.939 4.299 15.814 1.00 94.88 189 TYR A O 1
ATOM 1601 N N . GLU A 1 190 ? -11.291 5.117 17.882 1.00 94.38 190 GLU A N 1
ATOM 1602 C CA . GLU A 1 190 ? -12.339 6.084 17.553 1.00 94.38 190 GLU A CA 1
ATOM 1603 C C . GLU A 1 190 ? -11.973 7.463 18.117 1.00 94.38 190 GLU A C 1
ATOM 1605 O O . GLU A 1 190 ? -11.588 7.591 19.280 1.00 94.38 190 GLU A O 1
ATOM 1610 N N . LYS A 1 191 ? -12.118 8.513 17.306 1.00 91.69 191 LYS A N 1
ATOM 1611 C CA . LYS A 1 191 ? -11.912 9.902 17.714 1.00 91.69 191 LYS A CA 1
ATOM 1612 C C . LYS A 1 191 ? -13.120 10.384 18.522 1.00 91.69 191 LYS A C 1
ATOM 1614 O O . LYS A 1 191 ? -14.225 10.512 17.994 1.00 91.69 191 LYS A O 1
ATOM 1619 N N . LYS A 1 192 ? -12.905 10.680 19.806 1.00 91.81 192 LYS A N 1
ATOM 1620 C CA . LYS A 1 192 ? -13.890 11.229 20.750 1.00 91.81 192 LYS A CA 1
ATOM 1621 C C . LYS A 1 192 ? -13.338 12.515 21.354 1.00 91.81 192 LYS A C 1
ATOM 1623 O O . LYS A 1 192 ? -12.219 12.524 21.858 1.00 91.81 192 LYS A O 1
ATOM 1628 N N . LYS A 1 193 ? -14.111 13.607 21.294 1.00 89.44 193 LYS A N 1
ATOM 1629 C CA . LYS A 1 193 ? -13.700 14.936 21.798 1.00 89.44 193 LYS A CA 1
ATOM 1630 C C . LYS A 1 193 ? -12.293 15.340 21.311 1.00 89.44 193 LYS A C 1
ATOM 1632 O O . LYS A 1 193 ? -11.438 15.737 22.094 1.00 89.44 193 LYS A O 1
ATOM 1637 N N . GLY A 1 194 ? -12.033 15.138 20.018 1.00 85.56 194 GLY A N 1
ATOM 1638 C CA . GLY A 1 194 ? -10.752 15.469 19.385 1.00 85.56 194 GLY A CA 1
ATOM 1639 C C . GLY A 1 194 ? -9.624 14.444 19.565 1.00 85.56 194 GLY A C 1
ATOM 1640 O O . GLY A 1 194 ? -8.636 14.540 18.849 1.00 85.56 194 GLY A O 1
ATOM 1641 N N . LYS A 1 195 ? -9.762 13.433 20.434 1.00 87.81 195 LYS A N 1
ATOM 1642 C CA . LYS A 1 195 ? -8.694 12.460 20.735 1.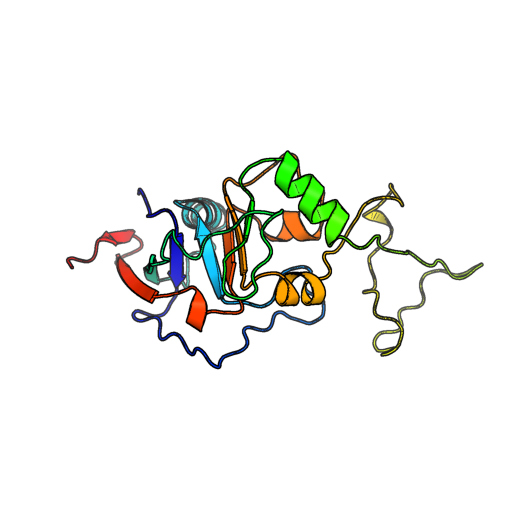00 87.81 195 LYS A CA 1
ATOM 1643 C C . LYS A 1 195 ? -9.059 11.046 20.296 1.00 87.81 195 LYS A C 1
ATOM 1645 O O . LYS A 1 195 ? -10.192 10.614 20.487 1.00 87.81 195 LYS A O 1
ATOM 1650 N N . TYR A 1 196 ? -8.098 10.305 19.746 1.00 91.00 196 TYR A N 1
ATOM 1651 C CA . TYR A 1 196 ? -8.279 8.882 19.456 1.00 91.00 196 TYR A CA 1
ATOM 1652 C C . TYR A 1 196 ? -8.250 8.060 20.744 1.00 91.00 196 TYR A C 1
ATOM 1654 O O . TYR A 1 196 ? -7.260 8.051 21.475 1.00 91.00 196 TYR A O 1
ATOM 1662 N N . VAL A 1 197 ? -9.343 7.349 21.002 1.00 93.12 197 VAL A N 1
ATOM 1663 C CA . VAL A 1 197 ? -9.509 6.427 22.125 1.00 93.12 197 VAL A CA 1
ATOM 1664 C C . VAL A 1 197 ? -9.536 5.011 21.569 1.00 93.12 197 VAL A C 1
ATOM 1666 O O . VAL A 1 197 ? -10.198 4.756 20.562 1.00 93.12 197 VAL A O 1
ATOM 1669 N N . LYS A 1 198 ? -8.786 4.099 22.195 1.00 93.81 198 LYS A N 1
ATOM 1670 C CA . LYS A 1 198 ? -8.743 2.696 21.774 1.00 93.81 198 LYS A CA 1
ATOM 1671 C C . LYS A 1 198 ? -10.137 2.090 21.923 1.00 93.81 198 LYS A C 1
ATOM 1673 O O . LYS A 1 198 ? -10.795 2.310 22.938 1.00 93.81 198 LYS A O 1
ATOM 1678 N N . THR A 1 199 ? -10.596 1.360 20.918 1.00 90.88 199 THR A N 1
ATOM 1679 C CA . THR A 1 199 ? -11.836 0.597 21.039 1.00 90.88 199 THR A CA 1
ATOM 1680 C C . THR A 1 199 ? -11.549 -0.669 21.834 1.00 90.88 199 THR A C 1
ATOM 1682 O O . THR A 1 199 ? -10.555 -1.352 21.579 1.00 90.88 199 THR A O 1
ATOM 1685 N N . ASN A 1 200 ? -12.390 -0.961 22.824 1.00 73.12 200 ASN A N 1
ATOM 1686 C CA . ASN A 1 200 ? -12.383 -2.271 23.461 1.00 73.12 200 ASN A CA 1
ATOM 1687 C C . ASN A 1 200 ? -12.894 -3.254 22.404 1.00 73.12 200 ASN A C 1
ATOM 1689 O O . ASN A 1 200 ? -13.998 -3.062 21.892 1.00 73.12 200 ASN A O 1
ATOM 1693 N N . ALA A 1 201 ? -12.033 -4.187 22.000 1.00 54.16 201 ALA A N 1
ATOM 1694 C CA . ALA A 1 201 ? -12.444 -5.343 21.215 1.00 54.16 201 ALA A CA 1
ATOM 1695 C C . ALA A 1 201 ? -13.222 -6.301 22.119 1.00 54.16 201 ALA A C 1
ATOM 1697 O O . ALA A 1 201 ? -12.821 -6.410 23.302 1.00 54.16 201 ALA A O 1
#

Radius of gyration: 18.77 Å; chains: 1; bounding box: 35×44×57 Å

Organism: NCBI:txid1070528

pLDDT: mean 82.5, std 19.05, range [35.78, 98.81]